Protein AF-A0A366VXM8-F1 (afdb_monomer_lite)

Foldseek 3Di:
DVVVVVVVVVVVVVVVVVPPPPDDVLLVLLVVLLCLLPVVLVVCVVVVAFLLVSLVSNLVSLVVSLVVLVVVLVVVVVPDDPPDDFAPFFPLNVLSNVLSNVLSVLSVVLSVLSVVCVVLVLQPCRPVSNVLSVQLSVLSCLLRSQLNVVCVVVPDGPDDPDDDPVVVVSVVSNVVSVVSNVVSSVVSVVSSVVSNVVSVVVPVPDDDDDDDVVVVVSVD

Structure (mmCIF, N/CA/C/O backbone):
data_AF-A0A366VXM8-F1
#
_entry.id   AF-A0A366VXM8-F1
#
loop_
_atom_site.group_PDB
_atom_site.id
_atom_site.type_symbol
_atom_site.label_atom_id
_atom_site.label_alt_id
_atom_site.label_comp_id
_atom_site.label_asym_id
_atom_site.label_entity_id
_atom_site.label_seq_id
_atom_site.pdbx_PDB_ins_code
_atom_site.Cartn_x
_atom_site.Cartn_y
_atom_site.Cartn_z
_atom_site.occupancy
_atom_site.B_iso_or_equiv
_atom_site.auth_seq_id
_atom_site.auth_comp_id
_atom_site.auth_asym_id
_atom_site.auth_atom_id
_atom_site.pdbx_PDB_model_num
ATOM 1 N N . MET A 1 1 ? 10.867 22.611 -52.393 1.00 62.19 1 MET A N 1
ATOM 2 C CA . MET A 1 1 ? 10.462 23.348 -51.169 1.00 62.19 1 MET A CA 1
ATOM 3 C C . MET A 1 1 ? 9.804 22.438 -50.127 1.00 62.19 1 MET A C 1
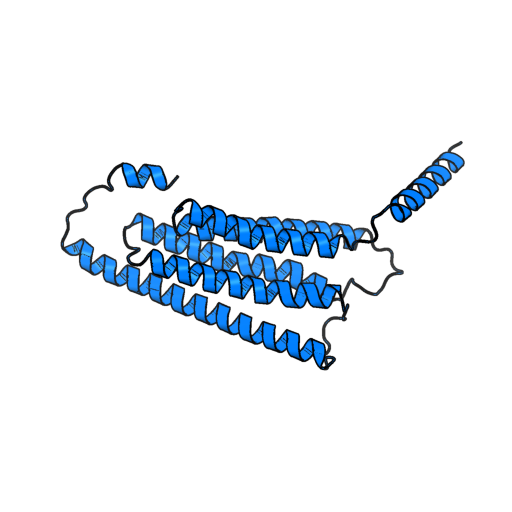ATOM 5 O O . MET A 1 1 ? 10.224 22.481 -48.982 1.00 62.19 1 MET A O 1
ATOM 9 N N . LEU A 1 2 ? 8.833 21.584 -50.491 1.00 64.31 2 LEU A N 1
ATOM 10 C CA . LEU A 1 2 ? 8.204 20.631 -49.552 1.00 64.31 2 LEU A CA 1
ATOM 11 C C . LEU A 1 2 ? 9.132 19.482 -49.102 1.00 64.31 2 LEU A C 1
ATOM 13 O O . LEU A 1 2 ? 9.089 19.097 -47.938 1.00 64.31 2 LEU A O 1
ATOM 17 N N . GLU A 1 3 ? 10.013 18.980 -49.975 1.00 69.25 3 GLU A N 1
ATOM 18 C CA . GLU A 1 3 ? 10.977 17.924 -49.612 1.00 69.25 3 GLU A CA 1
ATOM 19 C C . GLU A 1 3 ? 12.046 18.398 -48.618 1.00 69.25 3 GLU A C 1
ATOM 21 O O . GLU A 1 3 ? 12.339 17.694 -47.656 1.00 69.25 3 GLU A O 1
ATOM 26 N N . GLU A 1 4 ? 12.569 19.619 -48.773 1.00 69.19 4 GLU A N 1
ATOM 27 C CA . GLU A 1 4 ? 13.553 20.169 -47.829 1.00 69.19 4 GLU A CA 1
ATOM 28 C C . GLU A 1 4 ? 12.964 20.406 -46.433 1.00 69.19 4 GLU A C 1
ATOM 30 O O . GLU A 1 4 ? 13.636 20.184 -45.426 1.00 69.19 4 GLU A O 1
ATOM 35 N N . LEU A 1 5 ? 11.682 20.780 -46.352 1.00 70.56 5 LEU A N 1
ATOM 36 C CA . LEU A 1 5 ? 10.955 20.883 -45.083 1.00 70.56 5 LEU A CA 1
ATOM 37 C C . LEU A 1 5 ? 10.785 19.515 -44.404 1.00 70.56 5 LEU A C 1
ATOM 39 O O . LEU A 1 5 ? 10.907 19.423 -43.181 1.00 70.56 5 LEU A O 1
ATOM 43 N N . GLY A 1 6 ? 10.555 18.449 -45.178 1.00 74.00 6 GLY A N 1
ATOM 44 C CA . GLY A 1 6 ? 10.489 17.077 -44.665 1.00 74.00 6 GLY A CA 1
ATOM 45 C C . GLY A 1 6 ? 11.835 16.581 -44.133 1.00 74.00 6 GLY A C 1
ATOM 46 O O . GLY A 1 6 ? 11.899 15.982 -43.056 1.00 74.00 6 GLY A O 1
ATOM 47 N N . LEU A 1 7 ? 12.919 16.903 -44.839 1.00 71.94 7 LEU A N 1
ATOM 48 C CA . LEU A 1 7 ? 14.281 16.515 -44.469 1.00 71.94 7 LEU A CA 1
ATOM 49 C C . LEU A 1 7 ? 14.751 17.250 -43.206 1.00 71.94 7 LEU A C 1
ATOM 51 O O . LEU A 1 7 ? 15.259 16.621 -42.278 1.00 71.94 7 LEU A O 1
ATOM 55 N N . LEU A 1 8 ? 14.461 18.551 -43.096 1.00 72.62 8 LEU A N 1
ATOM 56 C CA . LEU A 1 8 ? 14.727 19.344 -41.891 1.00 72.62 8 LEU A CA 1
ATOM 57 C C . LEU A 1 8 ? 13.892 18.888 -40.686 1.00 72.62 8 LEU A C 1
ATOM 59 O O . LEU A 1 8 ? 14.394 18.876 -39.559 1.00 72.62 8 LEU A O 1
ATOM 63 N N . ALA A 1 9 ? 12.638 18.477 -40.899 1.00 67.69 9 ALA A N 1
ATOM 64 C CA . ALA A 1 9 ? 11.797 17.919 -39.840 1.00 67.69 9 ALA A CA 1
ATOM 65 C C . ALA A 1 9 ? 12.326 16.563 -39.344 1.00 67.69 9 ALA A C 1
ATOM 67 O O . ALA A 1 9 ? 12.354 16.315 -38.134 1.00 67.69 9 ALA A O 1
ATOM 68 N N . HIS A 1 10 ? 12.800 15.708 -40.253 1.00 67.44 10 HIS A N 1
ATOM 69 C CA . HIS A 1 10 ? 13.418 14.430 -39.905 1.00 67.44 10 HIS A CA 1
ATOM 70 C C . HIS A 1 10 ? 14.759 14.627 -39.180 1.00 67.44 10 HIS A C 1
ATOM 72 O O . HIS A 1 10 ? 15.036 13.954 -38.181 1.00 67.44 10 HIS A O 1
ATOM 78 N N . GLN A 1 11 ? 15.573 15.581 -39.628 1.00 67.56 11 GLN A N 1
ATOM 79 C CA . GLN A 1 11 ? 16.875 15.880 -39.036 1.00 67.56 11 GLN A CA 1
ATOM 80 C C . GLN A 1 11 ? 16.728 16.520 -37.646 1.00 67.56 11 GLN A C 1
ATOM 82 O O . GLN A 1 11 ? 17.427 16.127 -36.712 1.00 67.56 11 GLN A O 1
ATOM 87 N N . ARG A 1 12 ? 15.740 17.409 -37.450 1.00 64.81 12 ARG A N 1
ATOM 88 C CA . ARG A 1 12 ? 15.382 17.929 -36.118 1.00 64.81 12 ARG A CA 1
ATOM 89 C C . ARG A 1 12 ? 14.918 16.832 -35.162 1.00 64.81 12 ARG A C 1
ATOM 91 O O . ARG A 1 12 ? 15.295 16.886 -33.995 1.00 64.81 12 ARG A O 1
ATOM 98 N N . ARG A 1 13 ? 14.148 15.836 -35.626 1.00 56.06 13 ARG A N 1
ATOM 99 C CA . ARG A 1 13 ? 13.743 14.688 -34.787 1.00 56.06 13 ARG A CA 1
ATOM 100 C C . ARG A 1 13 ? 14.939 13.854 -34.338 1.00 56.06 13 ARG A C 1
ATOM 102 O O . ARG A 1 13 ? 14.977 13.460 -33.179 1.00 56.06 13 ARG A O 1
ATOM 109 N N . MET A 1 14 ? 15.923 13.635 -35.212 1.00 53.59 14 MET A N 1
ATOM 110 C CA . MET A 1 14 ? 17.131 12.882 -34.851 1.00 53.59 14 MET A CA 1
ATOM 111 C C . MET A 1 14 ? 18.019 13.636 -33.855 1.00 53.59 14 MET A C 1
ATOM 113 O O . MET A 1 14 ? 18.523 13.032 -32.913 1.00 53.59 14 MET A O 1
ATOM 117 N N . VAL A 1 15 ? 18.148 14.959 -33.995 1.00 54.50 15 VAL A N 1
ATOM 118 C CA . VAL A 1 15 ? 18.906 15.787 -33.039 1.00 54.50 15 VAL A CA 1
ATOM 119 C C . VAL A 1 15 ? 18.202 15.868 -31.677 1.00 54.50 15 VAL A C 1
ATOM 121 O O . VAL A 1 15 ? 18.865 15.795 -30.647 1.00 54.50 15 VAL A O 1
ATOM 124 N N . LEU A 1 16 ? 16.866 15.940 -31.647 1.00 52.44 16 LEU A N 1
ATOM 125 C CA . LEU A 1 16 ? 16.084 15.877 -30.403 1.00 52.44 16 LEU A CA 1
ATOM 126 C C . LEU A 1 16 ? 16.196 14.516 -29.699 1.00 52.44 16 LEU A C 1
ATOM 128 O O . LEU A 1 16 ? 16.240 14.484 -28.473 1.00 52.44 16 LEU A O 1
ATOM 132 N N . PHE A 1 17 ? 16.288 13.417 -30.454 1.00 53.44 17 PHE A N 1
ATOM 133 C CA . PHE A 1 17 ? 16.557 12.081 -29.909 1.00 53.44 17 PHE A CA 1
ATOM 134 C C . PHE A 1 17 ? 17.987 11.950 -29.365 1.00 53.44 17 PHE A C 1
ATOM 136 O O . PHE A 1 17 ? 18.185 11.367 -28.304 1.00 53.44 17 PHE A O 1
ATOM 143 N N . ALA A 1 18 ? 18.979 12.526 -30.050 1.00 46.16 18 ALA A N 1
ATOM 144 C CA . ALA A 1 18 ? 20.384 12.484 -29.633 1.00 46.16 18 ALA A CA 1
ATOM 145 C C . ALA A 1 18 ? 20.698 13.383 -28.420 1.00 46.16 18 ALA A C 1
ATOM 147 O O . ALA A 1 18 ? 21.671 13.140 -27.711 1.00 46.16 18 ALA A O 1
ATOM 148 N N . LEU A 1 19 ? 19.877 14.411 -28.176 1.00 42.97 19 LEU A N 1
ATOM 149 C CA . LEU A 1 19 ? 19.962 15.290 -27.004 1.00 42.97 19 LEU A CA 1
ATOM 150 C C . LEU A 1 19 ? 19.149 14.785 -25.806 1.00 42.97 19 LEU A C 1
ATOM 152 O O . LEU A 1 19 ? 19.156 15.441 -24.761 1.00 42.97 19 LEU A O 1
ATOM 156 N N . GLN A 1 20 ? 18.444 13.652 -25.922 1.00 46.94 20 GLN A N 1
ATOM 157 C CA . GLN A 1 20 ? 17.792 13.083 -24.750 1.00 46.94 20 GLN A CA 1
ATOM 158 C C . GLN A 1 20 ? 18.861 12.628 -23.749 1.00 46.94 20 GLN A C 1
ATOM 160 O O . GLN A 1 20 ? 19.799 11.919 -24.127 1.00 46.94 20 GLN A O 1
ATOM 165 N N . PRO A 1 21 ? 18.757 13.037 -22.472 1.00 42.66 21 PRO A N 1
ATOM 166 C CA . PRO A 1 21 ? 19.652 12.538 -21.445 1.00 42.66 21 PRO A CA 1
ATOM 167 C C . PRO A 1 21 ? 19.594 11.010 -21.450 1.00 42.66 21 PRO A C 1
ATOM 169 O O . PRO A 1 21 ? 18.520 10.424 -21.564 1.00 42.66 21 PRO A O 1
ATOM 172 N N . LYS A 1 22 ? 20.757 10.371 -21.305 1.00 51.84 22 LYS A N 1
ATOM 173 C CA . LYS A 1 22 ? 20.944 8.914 -21.206 1.00 51.84 22 LYS A CA 1
ATOM 174 C C . LYS A 1 22 ? 20.427 8.369 -19.861 1.00 51.84 22 LYS A C 1
ATOM 176 O O . LYS A 1 22 ? 21.094 7.579 -19.203 1.00 51.84 22 LYS A O 1
ATOM 181 N N . VAL A 1 23 ? 19.300 8.900 -19.399 1.00 54.97 23 VAL A N 1
ATOM 182 C CA . VAL A 1 23 ? 18.587 8.495 -18.196 1.00 54.97 23 VAL A CA 1
ATOM 183 C C . VAL A 1 23 ? 17.274 7.928 -18.688 1.00 54.97 23 VAL A C 1
ATOM 185 O O . VAL A 1 23 ? 16.501 8.646 -19.324 1.00 54.97 23 VAL A O 1
ATOM 188 N N . ASP A 1 24 ? 17.032 6.654 -18.405 1.00 65.75 24 ASP A N 1
ATOM 189 C CA . ASP A 1 24 ? 15.804 5.999 -18.825 1.00 65.75 24 ASP A CA 1
ATOM 190 C C . ASP A 1 24 ? 14.614 6.771 -18.228 1.00 65.75 24 ASP A C 1
ATOM 192 O O . ASP A 1 24 ? 14.471 6.847 -16.998 1.00 65.75 24 ASP A O 1
ATOM 196 N N . PRO A 1 25 ? 13.760 7.403 -19.058 1.00 66.62 25 PRO A N 1
ATOM 197 C CA . PRO A 1 25 ? 12.685 8.259 -18.560 1.00 66.62 25 PRO A CA 1
ATOM 198 C C . PRO A 1 25 ? 11.759 7.474 -17.623 1.00 66.62 25 PRO A C 1
ATOM 200 O O . PRO A 1 25 ? 11.308 7.991 -16.607 1.00 66.62 25 PRO A O 1
ATOM 203 N N . GLN A 1 26 ? 11.577 6.183 -17.902 1.00 66.19 26 GLN A N 1
ATOM 204 C CA . GLN A 1 26 ? 10.812 5.231 -17.100 1.00 66.19 26 GLN A CA 1
ATOM 205 C C . GLN A 1 26 ? 11.357 5.049 -15.677 1.00 66.19 26 GLN A C 1
ATOM 207 O O . GLN A 1 26 ? 10.579 5.047 -14.723 1.00 66.19 26 GLN A O 1
ATOM 212 N N . LEU A 1 27 ? 12.679 4.951 -15.518 1.00 70.56 27 LEU A N 1
ATOM 213 C CA . LEU A 1 27 ? 13.321 4.847 -14.208 1.00 70.56 27 LEU A CA 1
ATOM 214 C C . LEU A 1 27 ? 13.077 6.116 -13.386 1.00 70.56 27 LEU A C 1
ATOM 216 O O . LEU A 1 27 ? 12.765 6.052 -12.197 1.00 70.56 27 LEU A O 1
ATOM 220 N N . THR A 1 28 ? 13.162 7.274 -14.042 1.00 73.81 28 THR A N 1
ATOM 221 C CA . THR A 1 28 ? 12.919 8.570 -13.401 1.00 73.81 28 THR A CA 1
ATOM 222 C C . THR A 1 28 ? 11.473 8.669 -12.913 1.00 73.81 28 THR A C 1
ATOM 224 O O . THR A 1 28 ? 11.245 9.044 -11.762 1.00 73.81 28 THR A O 1
ATOM 227 N N . TYR A 1 29 ? 10.498 8.261 -13.735 1.00 72.88 29 TYR A N 1
ATOM 228 C CA . TYR A 1 29 ? 9.088 8.213 -13.334 1.00 72.88 29 TYR A CA 1
ATOM 229 C C . TYR A 1 29 ? 8.852 7.269 -12.153 1.00 72.88 29 TYR A C 1
ATOM 231 O O . TYR A 1 29 ? 8.188 7.663 -11.196 1.00 72.88 29 TYR A O 1
ATOM 239 N N . ALA A 1 30 ? 9.443 6.072 -12.164 1.00 73.06 30 ALA A N 1
ATOM 240 C CA . ALA A 1 30 ? 9.293 5.101 -11.082 1.00 73.06 30 ALA A CA 1
ATOM 241 C C . ALA A 1 30 ? 9.857 5.623 -9.745 1.00 73.06 30 ALA A C 1
ATOM 243 O O . ALA A 1 30 ? 9.218 5.494 -8.698 1.00 73.06 30 ALA A O 1
ATOM 244 N N . VAL A 1 31 ? 11.034 6.256 -9.761 1.00 79.06 31 VAL A N 1
ATOM 245 C CA . VAL A 1 31 ? 11.642 6.819 -8.545 1.00 79.06 31 VAL A CA 1
ATOM 246 C C . VAL A 1 31 ? 10.821 7.995 -8.015 1.00 79.06 31 VAL A C 1
ATOM 248 O O . VAL A 1 31 ? 10.523 8.044 -6.820 1.00 79.06 31 VAL A O 1
ATOM 251 N N . VAL A 1 32 ? 10.401 8.915 -8.890 1.00 81.69 32 VAL A N 1
ATOM 252 C CA . VAL A 1 32 ? 9.537 10.044 -8.506 1.00 81.69 32 VAL A CA 1
ATOM 253 C C . VAL A 1 32 ? 8.210 9.539 -7.933 1.00 81.69 32 VAL A C 1
ATOM 255 O O . VAL A 1 32 ? 7.775 10.024 -6.889 1.00 81.69 32 VAL A O 1
ATOM 258 N N . PHE A 1 33 ? 7.609 8.520 -8.550 1.00 78.62 33 PHE A N 1
ATOM 259 C CA . PHE A 1 33 ? 6.395 7.861 -8.070 1.00 78.62 33 PHE A CA 1
ATOM 260 C C . PHE A 1 33 ? 6.565 7.343 -6.640 1.00 78.62 33 PHE A C 1
ATOM 262 O O . PHE A 1 33 ? 5.742 7.639 -5.769 1.00 78.62 33 PHE A O 1
ATOM 269 N N . LEU A 1 34 ? 7.644 6.600 -6.379 1.00 83.69 34 LEU A N 1
ATOM 270 C CA . LEU A 1 34 ? 7.907 6.024 -5.061 1.00 83.69 34 LEU A CA 1
ATOM 271 C C . LEU A 1 34 ? 8.091 7.118 -4.006 1.00 83.69 34 LEU A C 1
ATOM 273 O O . LEU A 1 34 ? 7.513 7.034 -2.920 1.00 83.69 34 LEU A O 1
ATOM 277 N N . ILE A 1 35 ? 8.841 8.171 -4.339 1.00 88.19 35 ILE A N 1
ATOM 278 C CA . ILE A 1 35 ? 9.043 9.317 -3.447 1.00 88.19 35 ILE A CA 1
ATOM 279 C C . ILE A 1 35 ? 7.699 9.980 -3.132 1.00 88.19 35 ILE A C 1
ATOM 281 O O . ILE A 1 35 ? 7.382 10.192 -1.961 1.00 88.19 35 ILE A O 1
ATOM 285 N N . CYS A 1 36 ? 6.867 10.250 -4.142 1.00 88.06 36 CYS A N 1
ATOM 286 C CA . CYS A 1 36 ? 5.546 10.846 -3.943 1.00 88.06 36 CYS A CA 1
ATOM 287 C C . CYS A 1 36 ? 4.653 9.991 -3.031 1.00 88.06 36 CYS A C 1
ATOM 289 O O . CYS A 1 36 ? 4.021 10.529 -2.118 1.00 88.06 36 CYS A O 1
ATOM 291 N N . GLN A 1 37 ? 4.638 8.671 -3.229 1.00 88.62 37 GLN A N 1
ATOM 292 C CA . GLN A 1 37 ? 3.820 7.741 -2.445 1.00 88.62 37 GLN A CA 1
ATOM 293 C C . GLN A 1 37 ? 4.240 7.624 -0.976 1.00 88.62 37 GLN A C 1
ATOM 295 O O . GLN A 1 37 ? 3.408 7.294 -0.130 1.00 88.62 37 GLN A O 1
ATOM 300 N N . ILE A 1 38 ? 5.502 7.897 -0.643 1.00 91.75 38 ILE A N 1
ATOM 301 C CA . ILE A 1 38 ? 5.982 7.890 0.745 1.00 91.75 38 ILE A CA 1
ATOM 302 C C . ILE A 1 38 ? 5.829 9.282 1.366 1.00 91.75 38 ILE A C 1
ATOM 304 O O . ILE A 1 38 ? 5.273 9.424 2.458 1.00 91.75 38 ILE A O 1
ATOM 308 N N . CYS A 1 39 ? 6.286 10.324 0.669 1.00 92.12 39 CYS A N 1
ATOM 309 C CA . CYS A 1 39 ? 6.365 11.675 1.216 1.00 92.12 39 CYS A CA 1
ATOM 310 C C . CYS A 1 39 ? 4.991 12.296 1.489 1.00 92.12 39 CYS A C 1
ATOM 312 O O . CYS A 1 39 ? 4.840 12.983 2.498 1.00 92.12 39 CYS A O 1
ATOM 314 N N . LEU A 1 40 ? 3.983 12.066 0.642 1.00 90.94 40 LEU A N 1
ATOM 315 C CA . LEU A 1 40 ? 2.669 12.701 0.808 1.00 90.94 40 LEU A CA 1
ATOM 316 C C . LEU A 1 40 ? 1.878 12.158 2.011 1.00 90.94 40 LEU A C 1
ATOM 318 O O . LEU A 1 40 ? 1.453 12.972 2.839 1.00 90.94 40 LEU A O 1
ATOM 322 N N . PRO A 1 41 ? 1.707 10.832 2.192 1.00 91.88 41 PRO A N 1
ATOM 323 C CA . PRO A 1 41 ? 1.082 10.299 3.401 1.00 91.88 41 PRO A CA 1
ATOM 324 C C . PRO A 1 41 ? 1.885 10.625 4.667 1.00 91.88 41 PRO A C 1
ATOM 326 O O . PRO A 1 41 ? 1.297 10.926 5.707 1.00 91.88 41 PRO A O 1
ATOM 329 N N . LEU A 1 42 ? 3.221 10.652 4.577 1.00 93.00 42 LEU A N 1
ATOM 330 C CA . LEU A 1 42 ? 4.086 11.028 5.698 1.00 93.00 42 LEU A CA 1
ATOM 331 C C . LEU A 1 42 ? 3.871 12.490 6.097 1.00 93.00 42 LEU A C 1
ATOM 333 O O . LEU A 1 42 ? 3.673 12.799 7.273 1.00 93.00 42 LEU A O 1
ATOM 337 N N . TRP A 1 43 ? 3.838 13.392 5.117 1.00 93.38 43 TRP A N 1
ATOM 338 C CA . TRP A 1 43 ? 3.553 14.805 5.339 1.00 93.38 43 TRP A CA 1
ATOM 339 C C . TRP A 1 43 ? 2.165 15.014 5.960 1.00 93.38 43 TRP A C 1
ATOM 341 O O . TRP A 1 43 ? 2.019 15.780 6.918 1.00 93.38 43 TRP A O 1
ATOM 351 N N . ALA A 1 44 ? 1.152 14.291 5.476 1.00 90.12 44 ALA A N 1
ATOM 352 C CA . ALA A 1 44 ? -0.193 14.326 6.045 1.00 90.12 44 ALA A CA 1
ATOM 353 C C . ALA A 1 44 ? -0.213 13.854 7.510 1.00 90.12 44 ALA A C 1
ATOM 355 O O . ALA A 1 44 ? -0.891 14.463 8.346 1.00 90.12 44 ALA A O 1
ATOM 356 N N . GLN A 1 45 ? 0.570 12.829 7.851 1.00 90.75 45 GLN A N 1
ATOM 357 C CA . GLN A 1 45 ? 0.696 12.358 9.228 1.00 90.75 45 GLN A CA 1
ATOM 358 C C . GLN A 1 45 ? 1.417 13.367 10.130 1.00 90.75 45 GLN A C 1
ATOM 360 O O . GLN A 1 45 ? 0.952 13.609 11.243 1.00 90.75 45 GLN A O 1
ATOM 365 N N . ILE A 1 46 ? 2.501 14.000 9.665 1.00 91.19 46 ILE A N 1
ATOM 366 C CA . ILE A 1 46 ? 3.219 15.047 10.421 1.00 91.19 46 ILE A CA 1
ATOM 367 C C . ILE A 1 46 ? 2.284 16.225 10.736 1.00 91.19 46 ILE A C 1
ATOM 369 O O . ILE A 1 46 ? 2.341 16.815 11.815 1.00 91.19 46 ILE A O 1
ATOM 373 N N . ARG A 1 47 ? 1.351 16.533 9.829 1.00 90.75 47 ARG A N 1
ATOM 374 C CA . ARG A 1 47 ? 0.290 17.532 10.040 1.00 90.75 47 ARG A CA 1
ATOM 375 C C . ARG A 1 47 ? -0.843 17.055 10.962 1.00 90.75 47 ARG A C 1
ATOM 377 O O . ARG A 1 47 ? -1.835 17.769 11.098 1.00 90.75 47 ARG A O 1
ATOM 384 N N . ASN A 1 48 ? -0.713 15.889 11.600 1.00 84.00 48 ASN A N 1
ATOM 385 C CA . ASN A 1 48 ? -1.723 15.268 12.462 1.00 84.00 48 ASN A CA 1
ATOM 386 C C . ASN A 1 48 ? -3.105 15.172 11.790 1.00 84.00 48 ASN A C 1
ATOM 388 O O . ASN A 1 48 ? -4.139 15.404 12.428 1.00 84.00 48 ASN A O 1
ATOM 392 N N . ARG A 1 49 ? -3.135 14.864 10.486 1.00 85.94 49 ARG A N 1
ATOM 393 C CA . ARG A 1 49 ? -4.392 14.647 9.761 1.00 85.94 49 ARG A CA 1
ATOM 394 C C . ARG A 1 49 ? -5.091 13.375 10.248 1.00 85.94 49 ARG A C 1
ATOM 396 O O . ARG A 1 49 ? -4.485 12.490 10.850 1.00 85.94 49 ARG A O 1
ATOM 403 N N . SER A 1 50 ? -6.403 13.316 10.021 1.00 88.38 50 SER A N 1
ATOM 404 C CA . SER A 1 50 ? -7.221 12.169 10.409 1.00 88.38 50 SER A CA 1
ATOM 405 C C . SER A 1 50 ? -6.793 10.907 9.657 1.00 88.38 50 SER A C 1
ATOM 407 O O . SER A 1 50 ? -6.243 10.967 8.560 1.00 88.38 50 SER A O 1
ATOM 409 N N . VAL A 1 51 ? -7.093 9.743 10.235 1.00 89.56 51 VAL A N 1
ATOM 410 C CA . VAL A 1 51 ? -6.808 8.445 9.603 1.00 89.56 51 VAL A CA 1
ATOM 411 C C . VAL A 1 51 ? -7.491 8.330 8.239 1.00 89.56 51 VAL A C 1
ATOM 413 O O . VAL A 1 51 ? -6.902 7.825 7.291 1.00 89.56 51 VAL A O 1
ATOM 416 N N . VAL A 1 52 ? -8.705 8.875 8.131 1.00 92.31 52 VAL A N 1
ATOM 417 C CA . VAL A 1 52 ? -9.471 8.947 6.881 1.00 92.31 52 VAL A CA 1
ATOM 418 C C . VAL A 1 52 ? -8.663 9.657 5.797 1.00 92.31 52 VAL A C 1
ATOM 420 O O . VAL A 1 52 ? -8.531 9.131 4.698 1.00 92.31 52 VAL A O 1
ATOM 423 N N . ALA A 1 53 ? -8.063 10.805 6.132 1.00 91.00 53 ALA A N 1
ATOM 424 C CA . ALA A 1 53 ? -7.278 11.592 5.190 1.00 91.00 53 ALA A CA 1
ATOM 425 C C . ALA A 1 53 ? -6.060 10.822 4.650 1.00 91.00 53 ALA A C 1
ATOM 427 O O . ALA A 1 53 ? -5.712 10.975 3.482 1.00 91.00 53 ALA A O 1
ATOM 428 N N . LEU A 1 54 ? -5.424 9.976 5.470 1.00 93.44 54 LEU A N 1
ATOM 429 C CA . LEU A 1 54 ? -4.286 9.157 5.034 1.00 93.44 54 LEU A CA 1
ATOM 430 C C . LEU A 1 54 ? -4.699 8.151 3.955 1.00 93.44 54 LEU A C 1
ATOM 432 O O . LEU A 1 54 ? -4.085 8.118 2.889 1.00 93.44 54 LEU A O 1
ATOM 436 N N . PHE A 1 55 ? -5.772 7.392 4.196 1.00 94.75 55 PHE A N 1
ATOM 437 C CA . PHE A 1 55 ? -6.290 6.434 3.217 1.00 94.75 55 PHE A CA 1
ATOM 438 C C . PHE A 1 55 ? -6.784 7.126 1.941 1.00 94.75 55 PHE A C 1
ATOM 440 O O . PHE A 1 55 ? -6.513 6.635 0.847 1.00 94.75 55 PHE A O 1
ATOM 447 N N . THR A 1 56 ? -7.450 8.283 2.046 1.00 93.69 56 THR A N 1
ATOM 448 C CA . THR A 1 56 ? -7.919 9.019 0.859 1.00 93.69 56 THR A CA 1
ATOM 449 C C . THR A 1 56 ? -6.770 9.598 0.039 1.00 93.69 56 THR A C 1
ATOM 451 O O . THR A 1 56 ? -6.814 9.520 -1.185 1.00 93.69 56 THR A O 1
ATOM 454 N N . ILE A 1 57 ? -5.736 10.155 0.682 1.00 93.50 57 ILE A N 1
ATOM 455 C CA . ILE A 1 57 ? -4.558 10.687 -0.021 1.00 93.50 57 ILE A CA 1
ATOM 456 C C . ILE A 1 57 ? -3.821 9.549 -0.730 1.00 93.50 57 ILE A C 1
ATOM 458 O O . ILE A 1 57 ? -3.523 9.670 -1.915 1.00 93.50 57 ILE A O 1
ATOM 462 N N . ALA A 1 58 ? -3.583 8.430 -0.039 1.00 92.69 58 ALA A N 1
ATOM 463 C CA . ALA A 1 58 ? -2.952 7.259 -0.642 1.00 92.69 58 ALA A CA 1
ATOM 464 C C . ALA A 1 58 ? -3.770 6.731 -1.831 1.00 92.69 58 ALA A C 1
ATOM 466 O O . ALA A 1 58 ? -3.221 6.523 -2.908 1.00 92.69 58 ALA A O 1
ATOM 467 N N . MET A 1 59 ? -5.093 6.593 -1.678 1.00 93.06 59 MET A N 1
ATOM 468 C CA . MET A 1 59 ? -6.002 6.196 -2.760 1.00 93.06 59 MET A CA 1
ATOM 469 C C . MET A 1 59 ? -5.894 7.132 -3.972 1.00 93.06 59 MET A C 1
ATOM 471 O O . MET A 1 59 ? -5.720 6.656 -5.093 1.00 93.06 59 MET A O 1
ATOM 475 N N . MET A 1 60 ? -5.976 8.451 -3.762 1.00 92.31 60 MET A N 1
ATOM 476 C CA . MET A 1 60 ? -5.870 9.432 -4.848 1.00 92.31 60 MET A CA 1
ATOM 477 C C . MET A 1 60 ? -4.526 9.333 -5.567 1.00 92.31 60 MET A C 1
ATOM 479 O O . MET A 1 60 ? -4.495 9.429 -6.791 1.00 92.31 60 MET A O 1
ATOM 483 N N . LEU A 1 61 ? -3.435 9.098 -4.835 1.00 90.31 61 LEU A N 1
ATOM 484 C CA . LEU A 1 61 ? -2.112 8.929 -5.429 1.00 90.31 61 LEU A CA 1
ATOM 485 C C . LEU A 1 61 ? -2.005 7.646 -6.241 1.00 90.31 61 LEU A C 1
ATOM 487 O O . LEU A 1 61 ? -1.531 7.698 -7.373 1.00 90.31 61 LEU A O 1
ATOM 491 N N . TYR A 1 62 ? -2.478 6.517 -5.706 1.00 88.31 62 TYR A N 1
ATOM 492 C CA . TYR A 1 62 ? -2.513 5.266 -6.462 1.00 88.31 62 TYR A CA 1
ATOM 493 C C . TYR A 1 62 ? -3.302 5.433 -7.761 1.00 88.31 62 TYR A C 1
ATOM 495 O O . TYR A 1 62 ? -2.797 5.056 -8.811 1.00 88.31 62 TYR A O 1
ATOM 503 N N . ILE A 1 63 ? -4.478 6.066 -7.727 1.00 88.44 63 ILE A N 1
ATOM 504 C CA . ILE A 1 63 ? -5.287 6.304 -8.933 1.00 88.44 63 ILE A CA 1
ATOM 505 C C . ILE A 1 63 ? -4.578 7.251 -9.906 1.00 88.44 63 ILE A C 1
ATOM 507 O O . ILE A 1 63 ? -4.411 6.908 -11.073 1.00 88.44 63 ILE A O 1
ATOM 511 N N . ALA A 1 64 ? -4.160 8.432 -9.443 1.00 87.31 64 ALA A N 1
ATOM 512 C CA . ALA A 1 64 ? -3.579 9.462 -10.304 1.00 87.31 64 ALA A CA 1
ATOM 513 C C . ALA A 1 64 ? -2.335 8.950 -11.030 1.00 87.31 64 ALA A C 1
ATOM 515 O O . ALA A 1 64 ? -2.175 9.168 -12.231 1.00 87.31 64 ALA A O 1
ATOM 516 N N . LEU A 1 65 ? -1.483 8.229 -10.307 1.00 80.81 65 LEU A N 1
ATOM 517 C CA . LEU A 1 65 ? -0.264 7.701 -10.878 1.00 80.81 65 LEU A CA 1
ATOM 518 C C . LEU A 1 65 ? -0.527 6.474 -11.766 1.00 80.81 65 LEU A C 1
ATOM 520 O O . LEU A 1 65 ? 0.058 6.396 -12.838 1.00 80.81 65 LEU A O 1
ATOM 524 N N . SER A 1 66 ? -1.490 5.604 -11.421 1.00 79.44 66 SER A N 1
ATOM 525 C CA . SER A 1 66 ? -1.933 4.524 -12.328 1.00 79.44 66 SER A CA 1
ATOM 526 C C . SER A 1 66 ? -2.422 5.073 -13.666 1.00 79.44 66 SER A C 1
ATOM 528 O O . SER A 1 66 ? -2.128 4.519 -14.723 1.00 79.44 66 SER A O 1
ATOM 530 N N . CYS A 1 67 ? -3.182 6.172 -13.633 1.00 80.88 67 CYS A N 1
ATOM 531 C CA . CYS A 1 67 ? -3.654 6.838 -14.840 1.00 80.88 67 CYS A CA 1
ATOM 532 C C . CYS A 1 67 ? -2.490 7.432 -15.643 1.00 80.88 67 CYS A C 1
ATOM 534 O O . CYS A 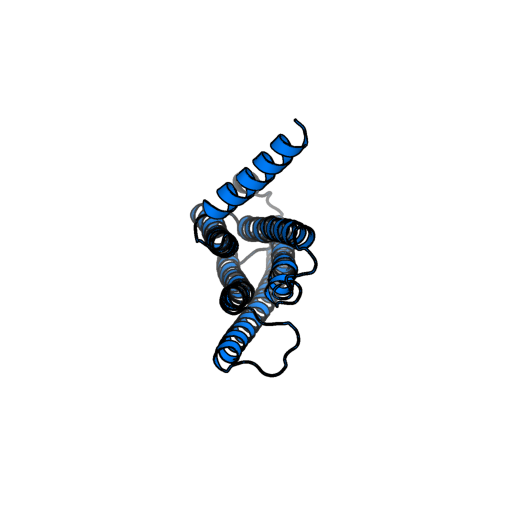1 67 ? -2.479 7.304 -16.865 1.00 80.88 67 CYS A O 1
ATOM 536 N N . ALA A 1 68 ? -1.512 8.055 -14.979 1.00 79.69 68 ALA A N 1
ATOM 537 C CA . ALA A 1 68 ? -0.322 8.585 -15.642 1.00 79.69 68 ALA A CA 1
ATOM 538 C C . ALA A 1 68 ? 0.472 7.467 -16.337 1.00 79.69 68 ALA A C 1
ATOM 540 O O . ALA A 1 68 ? 0.775 7.582 -17.526 1.00 79.69 68 ALA A O 1
ATOM 541 N N . ASP A 1 69 ? 0.712 6.360 -15.636 1.00 74.44 69 ASP A N 1
ATOM 542 C CA . ASP A 1 69 ? 1.398 5.186 -16.174 1.00 74.44 69 ASP A CA 1
ATOM 543 C C . ASP A 1 69 ? 0.633 4.576 -17.354 1.00 74.44 69 ASP A C 1
ATOM 545 O O . ASP A 1 69 ? 1.223 4.265 -18.389 1.00 74.44 69 ASP A O 1
ATOM 549 N N . PHE A 1 70 ? -0.696 4.475 -17.256 1.00 76.19 70 PHE A N 1
ATOM 550 C CA . PHE A 1 70 ? -1.545 3.991 -18.345 1.00 76.19 70 PHE A CA 1
ATOM 551 C C . PHE A 1 70 ? -1.479 4.889 -19.590 1.00 76.19 70 PHE A C 1
ATOM 553 O O . PHE A 1 70 ? -1.435 4.384 -20.716 1.00 76.19 70 PHE A O 1
ATOM 560 N N . VAL A 1 71 ? -1.449 6.213 -19.414 1.00 78.00 71 VAL A N 1
ATOM 561 C CA . VAL A 1 71 ? -1.307 7.168 -20.524 1.00 78.00 71 VAL A CA 1
ATOM 562 C C . VAL A 1 71 ? 0.071 7.038 -21.168 1.00 78.00 71 VAL A C 1
ATOM 564 O O . VAL A 1 71 ? 0.150 6.904 -22.389 1.00 78.00 71 VAL A O 1
ATOM 567 N N . VAL A 1 72 ? 1.146 7.017 -20.373 1.00 75.31 72 VAL A N 1
ATOM 568 C CA . VAL A 1 72 ? 2.522 6.838 -20.874 1.00 75.31 72 VAL A CA 1
ATOM 569 C C . VAL A 1 72 ? 2.640 5.528 -21.645 1.00 75.31 72 VAL A C 1
ATOM 571 O O . VAL A 1 72 ? 3.163 5.505 -22.761 1.00 75.31 72 VAL A O 1
ATOM 574 N N . LEU A 1 73 ? 2.089 4.448 -21.098 1.00 71.50 73 LEU A N 1
ATOM 575 C CA . LEU A 1 73 ? 2.064 3.143 -21.737 1.00 71.50 73 LEU A CA 1
ATOM 576 C C . LEU A 1 73 ? 1.283 3.165 -23.059 1.00 71.50 73 LEU A C 1
ATOM 578 O O . LEU A 1 73 ? 1.762 2.638 -24.061 1.00 71.50 73 LEU A O 1
ATOM 582 N N . SER A 1 74 ? 0.110 3.799 -23.084 1.00 73.06 74 SER A N 1
ATOM 583 C CA . SER A 1 74 ? -0.727 3.909 -24.286 1.00 73.06 74 SER A CA 1
ATOM 584 C C . SER A 1 74 ? -0.032 4.704 -25.393 1.00 73.06 74 SER A C 1
ATOM 586 O O . SER A 1 74 ? -0.050 4.299 -26.555 1.00 73.06 74 SER A O 1
ATOM 588 N N . LEU A 1 75 ? 0.633 5.805 -25.036 1.00 72.06 75 LEU A N 1
ATOM 589 C CA . LEU A 1 75 ? 1.425 6.607 -25.970 1.00 72.06 75 LEU A CA 1
ATOM 590 C C . LEU A 1 75 ? 2.628 5.825 -26.501 1.00 72.06 75 LEU A C 1
ATOM 592 O O . LEU A 1 75 ? 2.872 5.826 -27.705 1.00 72.06 75 LEU A O 1
ATOM 596 N N . THR A 1 76 ? 3.341 5.121 -25.618 1.00 68.12 76 THR A N 1
ATOM 597 C CA . THR A 1 76 ? 4.499 4.303 -26.004 1.00 68.12 76 THR A CA 1
ATOM 598 C C . THR A 1 76 ? 4.068 3.184 -26.950 1.00 68.12 76 THR A C 1
ATOM 600 O O . THR A 1 76 ? 4.693 2.990 -27.986 1.00 68.12 76 THR A O 1
ATOM 603 N N . ARG A 1 77 ? 2.954 2.500 -26.656 1.00 65.62 77 ARG A N 1
ATOM 604 C CA . ARG A 1 77 ? 2.401 1.436 -27.506 1.00 65.62 77 ARG A CA 1
ATOM 605 C C . ARG A 1 77 ? 2.022 1.938 -28.899 1.00 65.62 77 ARG A C 1
ATOM 607 O O . ARG A 1 77 ? 2.330 1.274 -29.879 1.00 65.62 77 ARG A O 1
ATOM 614 N N . ASN A 1 78 ? 1.389 3.106 -28.986 1.00 67.00 78 ASN A N 1
ATOM 615 C CA . ASN A 1 78 ? 0.976 3.695 -30.263 1.00 67.00 78 ASN A CA 1
ATOM 616 C C . ASN A 1 78 ? 2.159 4.224 -31.094 1.00 67.00 78 ASN A C 1
ATOM 618 O O . ASN A 1 78 ? 2.025 4.391 -32.303 1.00 67.00 78 ASN A O 1
ATOM 622 N N . ALA A 1 79 ? 3.303 4.498 -30.460 1.00 64.50 79 ALA A N 1
ATOM 623 C CA . ALA A 1 79 ? 4.518 4.960 -31.126 1.00 64.50 79 ALA A CA 1
ATOM 624 C C . ALA A 1 79 ? 5.415 3.817 -31.644 1.00 64.50 79 ALA A C 1
ATOM 626 O O . ALA A 1 79 ? 6.315 4.075 -32.445 1.00 64.50 79 ALA A O 1
ATOM 627 N N . MET A 1 80 ? 5.193 2.569 -31.212 1.00 57.59 80 MET A N 1
ATOM 628 C CA . MET A 1 80 ? 5.973 1.418 -31.679 1.00 57.59 80 MET A CA 1
ATOM 629 C C . MET A 1 80 ? 5.548 1.014 -33.099 1.00 57.59 80 MET A C 1
ATOM 631 O O . MET A 1 80 ? 4.411 0.618 -33.342 1.00 57.59 80 MET A O 1
ATOM 635 N N . THR A 1 81 ? 6.484 1.106 -34.045 1.00 50.94 81 THR A N 1
ATOM 636 C CA . THR A 1 81 ? 6.392 0.487 -35.378 1.00 50.94 81 THR A CA 1
ATOM 637 C C . THR A 1 81 ? 6.754 -1.001 -35.282 1.00 50.94 81 THR A C 1
ATOM 639 O O . THR A 1 81 ? 7.427 -1.412 -34.339 1.00 50.94 81 THR A O 1
ATOM 642 N N . SER A 1 82 ? 6.300 -1.818 -36.239 1.00 51.69 82 SER A N 1
ATOM 643 C CA . SER A 1 82 ? 6.309 -3.298 -36.227 1.00 51.69 82 SER A CA 1
ATOM 644 C C . SER A 1 82 ? 7.673 -3.999 -36.083 1.00 51.69 82 SER A C 1
ATOM 646 O O . SER A 1 82 ? 7.716 -5.222 -36.138 1.00 51.69 82 SER A O 1
ATOM 648 N N . ASP A 1 83 ? 8.767 -3.258 -35.902 1.00 48.34 83 ASP A N 1
ATOM 649 C CA . ASP A 1 83 ? 10.148 -3.751 -35.976 1.00 48.34 83 ASP A CA 1
ATOM 650 C C . ASP A 1 83 ? 10.875 -3.804 -34.614 1.00 48.34 83 ASP A C 1
ATOM 652 O O . ASP A 1 83 ? 12.056 -4.134 -34.550 1.00 48.34 83 ASP A O 1
ATOM 656 N N . GLN A 1 84 ? 10.197 -3.500 -33.495 1.00 47.72 84 GLN A N 1
ATOM 657 C CA . GLN A 1 84 ? 10.776 -3.631 -32.146 1.00 47.72 84 GLN A CA 1
ATOM 658 C C . GLN A 1 84 ? 10.000 -4.632 -31.269 1.00 47.72 84 GLN A C 1
ATOM 660 O O . GLN A 1 84 ? 8.968 -4.279 -30.697 1.00 47.72 84 GLN A O 1
ATOM 665 N N . PRO A 1 85 ? 10.494 -5.876 -31.106 1.00 48.44 85 PRO A N 1
ATOM 666 C CA . PRO A 1 85 ? 9.743 -6.942 -30.440 1.00 48.44 85 PRO A CA 1
ATOM 667 C C . PRO A 1 85 ? 9.954 -7.059 -28.917 1.00 48.44 85 PRO A C 1
ATOM 669 O O . PRO A 1 85 ? 9.476 -8.017 -28.322 1.00 48.44 85 PRO A O 1
ATOM 672 N N . ALA A 1 86 ? 10.658 -6.145 -28.240 1.00 49.12 86 ALA A N 1
ATOM 673 C CA . ALA A 1 86 ? 11.176 -6.472 -26.904 1.00 49.12 86 ALA A CA 1
ATOM 674 C C . ALA A 1 86 ? 10.264 -6.134 -25.707 1.00 49.12 86 ALA A C 1
ATOM 676 O O . ALA A 1 86 ? 10.356 -6.821 -24.698 1.00 49.12 86 ALA A O 1
ATOM 677 N N . ASN A 1 87 ? 9.383 -5.124 -25.785 1.00 50.94 87 ASN A N 1
ATOM 678 C CA . ASN A 1 87 ? 8.692 -4.610 -24.586 1.00 50.94 87 ASN A CA 1
ATOM 679 C C . ASN A 1 87 ? 7.163 -4.698 -24.603 1.00 50.94 87 ASN A C 1
ATOM 681 O O . ASN A 1 87 ? 6.554 -4.454 -23.569 1.00 50.94 87 ASN A O 1
ATOM 685 N N . VAL A 1 88 ? 6.527 -5.065 -25.722 1.00 51.78 88 VAL A N 1
ATOM 686 C CA . VAL A 1 88 ? 5.050 -5.145 -25.815 1.00 51.78 88 VAL A CA 1
ATOM 687 C C . VAL A 1 88 ? 4.474 -6.264 -24.928 1.00 51.78 88 VAL A C 1
ATOM 689 O O . VAL A 1 88 ? 3.334 -6.167 -24.476 1.00 51.78 88 VAL A O 1
ATOM 692 N N . ASP A 1 89 ? 5.298 -7.267 -24.614 1.00 51.38 89 ASP A N 1
ATOM 693 C CA . ASP A 1 89 ? 4.942 -8.486 -23.885 1.00 51.38 89 ASP A CA 1
ATOM 694 C C . ASP A 1 89 ? 5.830 -8.719 -22.644 1.00 51.38 89 ASP A C 1
ATOM 696 O O . ASP A 1 89 ? 6.071 -9.855 -22.240 1.00 51.38 89 ASP A O 1
ATOM 700 N N . THR A 1 90 ? 6.336 -7.663 -22.003 1.00 55.97 90 THR A N 1
ATOM 701 C CA . THR A 1 90 ? 7.090 -7.796 -20.743 1.00 55.97 90 THR A CA 1
ATOM 702 C C . THR A 1 90 ? 6.199 -7.562 -19.524 1.00 55.97 90 THR A C 1
ATOM 704 O O . THR A 1 90 ? 5.212 -6.820 -19.572 1.00 55.97 90 THR A O 1
ATOM 707 N N . TYR A 1 91 ? 6.553 -8.187 -18.393 1.00 51.56 91 TYR A N 1
ATOM 708 C CA . TYR A 1 91 ? 5.862 -8.018 -17.100 1.00 51.56 91 TYR A CA 1
ATOM 709 C C . TYR A 1 91 ? 5.737 -6.552 -16.657 1.00 51.56 91 TYR A C 1
ATOM 711 O O . TYR A 1 91 ? 4.858 -6.224 -15.865 1.00 51.56 91 TYR A O 1
ATOM 719 N N . TYR A 1 92 ? 6.571 -5.670 -17.207 1.00 55.22 92 TYR A N 1
ATOM 720 C CA . TYR A 1 92 ? 6.526 -4.230 -16.998 1.00 55.22 92 TYR A CA 1
ATOM 721 C C . TYR A 1 92 ? 5.159 -3.618 -17.355 1.00 55.22 92 TYR A C 1
ATOM 723 O O . TYR A 1 92 ? 4.593 -2.865 -16.566 1.00 55.22 92 TYR A O 1
ATOM 731 N N . ILE A 1 93 ? 4.576 -3.996 -18.498 1.00 55.06 93 ILE A N 1
ATOM 732 C CA . ILE A 1 93 ? 3.304 -3.436 -18.986 1.00 55.06 93 ILE A CA 1
ATOM 733 C C . ILE A 1 93 ? 2.116 -3.887 -18.126 1.00 55.06 93 ILE A C 1
ATOM 735 O O . ILE A 1 93 ? 1.222 -3.099 -17.829 1.00 55.06 93 ILE A O 1
ATOM 739 N N . VAL A 1 94 ? 2.107 -5.157 -17.715 1.00 51.59 94 VAL A N 1
ATOM 740 C CA . VAL A 1 94 ? 0.998 -5.751 -16.949 1.00 51.59 94 VAL A CA 1
ATOM 741 C C . VAL A 1 94 ? 1.102 -5.409 -15.462 1.00 51.59 94 VAL A C 1
ATOM 743 O O . VAL A 1 94 ? 0.083 -5.162 -14.815 1.00 51.59 94 VAL A O 1
ATOM 746 N N . GLY A 1 95 ? 2.323 -5.364 -14.924 1.00 52.56 95 GLY A N 1
ATOM 747 C CA . GLY A 1 95 ? 2.590 -5.012 -13.532 1.00 52.56 95 GLY A CA 1
ATOM 748 C C . GLY A 1 95 ? 2.214 -3.567 -13.225 1.00 52.56 95 GLY A C 1
ATOM 749 O O . GLY A 1 95 ? 1.527 -3.318 -12.238 1.00 52.56 95 GLY A O 1
ATOM 750 N N . LEU A 1 96 ? 2.566 -2.625 -14.104 1.00 57.22 96 LEU A N 1
ATOM 751 C CA . LEU A 1 96 ? 2.386 -1.202 -13.827 1.00 57.22 96 LEU A CA 1
ATOM 752 C C . LEU A 1 96 ? 0.903 -0.773 -13.824 1.00 57.22 96 LEU A C 1
ATOM 754 O O . LEU A 1 96 ? 0.466 -0.084 -12.904 1.00 57.22 96 LEU A O 1
ATOM 758 N N . SER A 1 97 ? 0.089 -1.232 -14.787 1.00 50.75 97 SER A N 1
ATOM 759 C CA . SER A 1 97 ? -1.311 -0.786 -14.903 1.00 50.75 97 SER A CA 1
ATOM 760 C C . SER A 1 97 ? -2.298 -1.542 -14.003 1.00 50.75 97 SER A C 1
ATOM 762 O O . SER A 1 97 ? -3.218 -0.929 -13.461 1.00 50.75 97 SER A O 1
ATOM 764 N N . ASN A 1 98 ? -2.137 -2.860 -13.811 1.00 55.78 98 ASN A N 1
ATOM 765 C CA . ASN A 1 98 ? -3.076 -3.644 -12.993 1.00 55.78 98 ASN A CA 1
ATOM 766 C C . ASN A 1 98 ? -2.745 -3.602 -11.496 1.00 55.78 98 ASN A C 1
ATOM 768 O O . ASN A 1 98 ? -3.667 -3.589 -10.677 1.00 55.78 98 ASN A O 1
ATOM 772 N N . ALA A 1 99 ? -1.465 -3.553 -11.108 1.00 58.72 99 ALA A N 1
ATOM 773 C CA . ALA A 1 99 ? -1.118 -3.584 -9.688 1.00 58.72 99 ALA A CA 1
ATOM 774 C C . ALA A 1 99 ? -1.404 -2.244 -8.991 1.00 58.72 99 ALA A C 1
ATOM 776 O O . ALA A 1 99 ? -1.780 -2.229 -7.821 1.00 58.72 99 ALA A O 1
ATOM 777 N N . ALA A 1 100 ? -1.287 -1.110 -9.687 1.00 63.19 100 ALA A N 1
ATOM 778 C CA . ALA A 1 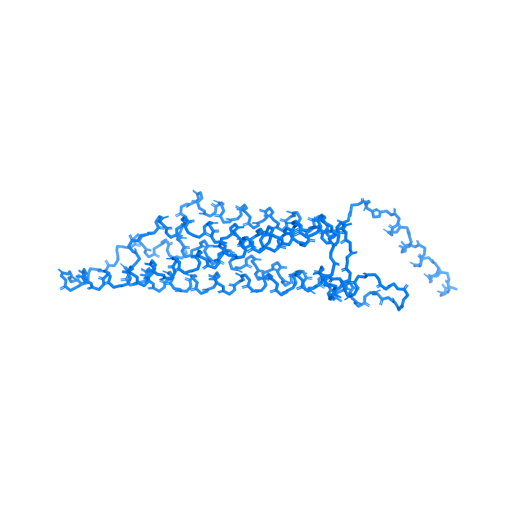100 ? -1.516 0.198 -9.076 1.00 63.19 100 ALA A CA 1
ATOM 779 C C . ALA A 1 100 ? -3.022 0.510 -8.882 1.00 63.19 100 ALA A C 1
ATOM 781 O O . ALA A 1 100 ? -3.411 0.974 -7.805 1.00 63.19 100 ALA A O 1
ATOM 782 N N . LEU A 1 101 ? -3.892 0.126 -9.832 1.00 69.31 101 LEU A N 1
ATOM 783 C CA . LEU A 1 101 ? -5.353 0.146 -9.634 1.00 69.31 101 LEU A CA 1
ATOM 784 C C . LEU A 1 101 ? -5.800 -0.875 -8.580 1.00 69.31 101 LEU A C 1
ATOM 786 O O . LEU A 1 101 ? -6.634 -0.556 -7.732 1.00 69.31 101 LEU A O 1
ATOM 790 N N . GLY A 1 102 ? -5.201 -2.071 -8.578 1.00 78.31 102 GLY A N 1
ATOM 791 C CA . GLY A 1 102 ? -5.428 -3.089 -7.550 1.00 78.31 102 GLY A CA 1
ATOM 792 C C . GLY A 1 102 ? -5.157 -2.575 -6.133 1.00 78.31 102 GLY A C 1
ATOM 793 O O . GLY A 1 102 ? -5.929 -2.862 -5.222 1.00 78.31 102 GLY A O 1
ATOM 794 N N . ASN A 1 103 ? -4.129 -1.739 -5.959 1.00 85.31 103 ASN A N 1
ATOM 795 C CA . ASN A 1 103 ? -3.767 -1.131 -4.674 1.00 85.31 103 ASN A CA 1
ATOM 796 C C . ASN A 1 103 ? -4.698 0.021 -4.251 1.00 85.31 103 ASN A C 1
ATOM 798 O O . ASN A 1 103 ? -4.836 0.298 -3.056 1.00 85.31 103 ASN A O 1
ATOM 802 N N . ALA A 1 104 ? -5.373 0.679 -5.199 1.00 89.38 104 ALA A N 1
ATOM 803 C CA . ALA A 1 104 ? -6.333 1.738 -4.892 1.00 89.38 104 ALA A CA 1
ATOM 804 C C . ALA A 1 104 ? -7.612 1.196 -4.229 1.00 89.38 104 ALA A C 1
ATOM 806 O O . ALA A 1 104 ? -8.164 1.854 -3.347 1.00 89.38 104 ALA A O 1
ATOM 807 N N . PHE A 1 105 ? -8.060 -0.009 -4.595 1.00 90.31 105 PHE A N 1
ATOM 808 C CA . PHE A 1 105 ? -9.256 -0.640 -4.023 1.00 90.31 105 PHE A CA 1
ATOM 809 C C . PHE A 1 105 ? -9.214 -0.838 -2.499 1.00 90.31 105 PHE A C 1
ATOM 811 O O . PHE A 1 105 ? -10.139 -0.368 -1.830 1.00 90.31 105 PHE A O 1
ATOM 818 N N . PRO A 1 106 ? -8.190 -1.482 -1.902 1.00 92.31 106 PRO A N 1
ATOM 819 C CA . PRO A 1 106 ? -8.124 -1.625 -0.452 1.00 92.31 106 PRO A CA 1
ATOM 820 C C . PRO A 1 106 ? -8.029 -0.259 0.237 1.00 92.31 106 PRO A C 1
ATOM 822 O O . PRO A 1 106 ? -8.669 -0.052 1.267 1.00 92.31 106 PRO A O 1
ATOM 825 N N . MET A 1 107 ? -7.314 0.707 -0.351 1.00 94.69 107 MET A N 1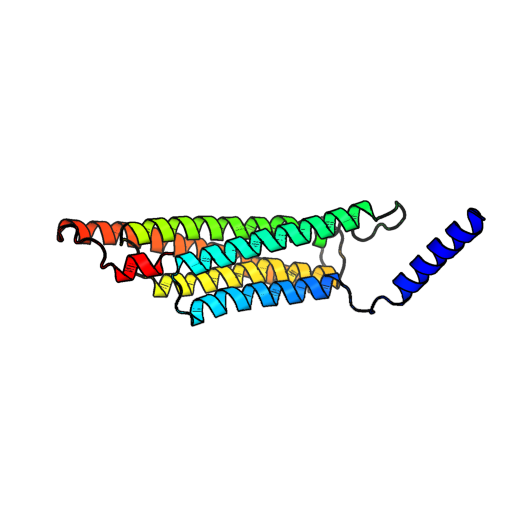
ATOM 826 C CA . MET A 1 107 ? -7.235 2.067 0.194 1.00 94.69 107 MET A CA 1
ATOM 827 C C . MET A 1 107 ? -8.596 2.770 0.186 1.00 94.69 107 MET A C 1
ATOM 829 O O . MET A 1 107 ? -8.977 3.360 1.195 1.00 94.69 107 MET A O 1
ATOM 833 N N . ALA A 1 108 ? -9.358 2.654 -0.903 1.00 94.44 108 ALA A N 1
ATOM 834 C CA . ALA A 1 108 ? -10.714 3.186 -1.005 1.00 94.44 108 ALA A CA 1
ATOM 835 C C . ALA A 1 108 ? -11.656 2.530 0.012 1.00 94.44 108 ALA A C 1
ATOM 837 O O . ALA A 1 108 ? -12.355 3.223 0.751 1.00 94.44 108 ALA A O 1
ATOM 838 N N . PHE A 1 109 ? -11.621 1.198 0.111 1.00 95.38 109 PHE A N 1
ATOM 839 C CA . PHE A 1 109 ? -12.430 0.449 1.070 1.00 95.38 109 PHE A CA 1
ATOM 840 C C . PHE A 1 109 ? -12.178 0.917 2.510 1.00 95.38 109 PHE A C 1
ATOM 842 O O . PHE A 1 109 ? -13.122 1.238 3.238 1.00 95.38 109 PHE A O 1
ATOM 849 N N . PHE A 1 110 ? -10.911 1.027 2.919 1.00 96.12 110 PHE A N 1
ATOM 850 C CA . PHE A 1 110 ? -10.570 1.473 4.269 1.00 96.12 110 PHE A CA 1
ATOM 851 C C . PHE A 1 110 ? -10.788 2.972 4.488 1.00 96.12 110 PHE A C 1
ATOM 853 O O . PHE A 1 110 ? -11.166 3.357 5.598 1.00 96.12 110 PHE A O 1
ATOM 860 N N . ALA A 1 111 ? -10.644 3.818 3.464 1.00 95.06 111 ALA A N 1
ATOM 861 C CA . ALA A 1 111 ? -11.040 5.224 3.536 1.00 95.06 111 ALA A CA 1
ATOM 862 C C . ALA A 1 111 ? -12.533 5.352 3.866 1.00 95.06 111 ALA A C 1
ATOM 864 O O . ALA A 1 111 ? -12.899 6.022 4.833 1.00 95.06 111 ALA A O 1
ATOM 865 N N . THR A 1 112 ? -13.394 4.654 3.122 1.00 94.12 112 THR A N 1
ATOM 866 C CA . THR A 1 112 ? -14.845 4.683 3.337 1.00 94.12 112 THR A CA 1
ATOM 867 C C . THR A 1 112 ? -15.230 4.066 4.679 1.00 94.12 112 THR A C 1
ATOM 869 O O . THR A 1 112 ? -16.020 4.656 5.420 1.00 94.12 112 THR A O 1
ATOM 872 N N . ALA A 1 113 ? -14.646 2.919 5.041 1.00 93.94 113 ALA A N 1
ATOM 873 C CA . ALA A 1 113 ? -14.924 2.269 6.318 1.00 93.94 113 ALA A CA 1
ATOM 874 C C . ALA A 1 113 ? -14.521 3.164 7.502 1.00 93.94 113 ALA A C 1
ATOM 876 O O . ALA A 1 113 ? -15.328 3.420 8.396 1.00 93.94 113 ALA A O 1
ATOM 877 N N . THR A 1 114 ? -13.300 3.705 7.503 1.00 93.31 114 THR A N 1
ATOM 878 C CA . THR A 1 114 ? -12.837 4.596 8.580 1.00 93.31 114 THR A CA 1
ATOM 879 C C . THR A 1 114 ? -13.618 5.905 8.627 1.00 93.31 114 THR A C 1
ATOM 881 O O . THR A 1 114 ? -13.928 6.373 9.725 1.00 93.31 114 THR A O 1
ATOM 884 N N . TRP A 1 115 ? -14.007 6.466 7.476 1.00 91.44 115 TRP A N 1
ATOM 885 C CA . TRP A 1 115 ? -14.897 7.624 7.409 1.00 91.44 115 TRP A CA 1
ATOM 886 C C . TRP A 1 115 ? -16.235 7.324 8.088 1.00 91.44 115 TRP A C 1
ATOM 888 O O . TRP A 1 115 ? -16.637 8.054 8.998 1.00 91.44 115 TRP A O 1
ATOM 898 N N . MET A 1 116 ? -16.866 6.201 7.741 1.00 89.88 116 MET A N 1
ATOM 899 C CA . MET A 1 116 ? -18.143 5.792 8.322 1.00 89.88 116 MET A CA 1
ATOM 900 C C . MET A 1 116 ? -18.035 5.569 9.835 1.00 89.88 116 MET A C 1
ATOM 902 O O . MET A 1 116 ? -18.832 6.123 10.594 1.00 89.88 116 MET A O 1
ATOM 906 N N . LEU A 1 117 ? -17.016 4.843 10.309 1.00 89.94 117 LEU A N 1
ATOM 907 C CA . LEU A 1 117 ? -16.799 4.653 11.748 1.00 89.94 117 LEU A CA 1
ATOM 908 C C . LEU A 1 117 ? -16.510 5.976 12.471 1.00 89.94 117 LEU A C 1
ATOM 910 O O . LEU A 1 117 ? -16.993 6.176 13.585 1.00 89.94 117 LEU A O 1
ATOM 914 N N . SER A 1 118 ? -15.753 6.890 11.862 1.00 87.31 118 SER A N 1
ATOM 915 C CA . SER A 1 118 ? -15.464 8.196 12.463 1.00 87.31 118 SER A CA 1
ATOM 916 C C . SER A 1 118 ? -16.719 9.065 12.590 1.00 87.31 118 SER A C 1
ATOM 918 O O . SER A 1 118 ? -16.898 9.722 13.616 1.00 87.31 118 SER A O 1
ATOM 920 N N . ARG A 1 119 ? -17.640 9.000 11.615 1.00 84.88 119 ARG A N 1
ATOM 921 C CA . ARG A 1 119 ? -18.891 9.774 11.616 1.00 84.88 119 ARG A CA 1
ATOM 922 C C . ARG A 1 119 ? -19.813 9.395 12.772 1.00 84.88 119 ARG A C 1
ATOM 924 O O . ARG A 1 119 ? -20.452 10.271 13.347 1.00 84.88 119 ARG A O 1
ATOM 931 N N . TYR A 1 120 ? -19.848 8.114 13.127 1.00 83.50 120 TYR A N 1
ATOM 932 C CA . TYR A 1 120 ? -20.641 7.599 14.248 1.00 83.50 120 TYR A CA 1
ATOM 933 C C . TYR A 1 120 ? -19.869 7.553 15.577 1.00 83.50 120 TYR A C 1
ATOM 935 O O . TYR A 1 120 ? -20.374 7.009 16.557 1.00 83.50 120 TYR A O 1
ATOM 943 N N . GLY A 1 121 ? -18.638 8.080 15.633 1.00 82.06 121 GLY A N 1
ATOM 944 C CA . GLY A 1 121 ? -17.791 8.010 16.832 1.00 82.06 121 GLY A CA 1
ATOM 945 C C . GLY A 1 121 ? -17.393 6.579 17.222 1.00 82.06 121 GLY A C 1
ATOM 946 O O . GLY A 1 121 ? -17.038 6.320 18.370 1.00 82.06 121 GLY A O 1
ATOM 947 N N . ALA A 1 122 ? -17.460 5.644 16.272 1.00 87.12 122 ALA A N 1
ATOM 948 C CA . ALA A 1 122 ? -17.215 4.224 16.477 1.00 87.12 122 ALA A CA 1
ATOM 949 C C . ALA A 1 122 ? -15.751 3.806 16.265 1.00 87.12 122 ALA A C 1
ATOM 951 O O . ALA A 1 122 ? -15.415 2.643 16.481 1.00 87.12 122 ALA A O 1
ATOM 952 N N . LEU A 1 123 ? -14.874 4.730 15.857 1.00 89.12 123 LEU A N 1
ATOM 953 C CA . LEU A 1 123 ? -13.438 4.492 15.688 1.00 89.12 123 LEU A CA 1
ATOM 954 C C . LEU A 1 123 ? -12.692 4.674 17.023 1.00 89.12 123 LEU A C 1
ATOM 956 O O . LEU A 1 123 ? -12.323 5.783 17.400 1.00 89.12 123 LEU A O 1
ATOM 960 N N . ILE A 1 124 ? -12.464 3.575 17.744 1.00 88.31 124 ILE A N 1
ATOM 961 C CA . ILE A 1 124 ? -11.915 3.578 19.111 1.00 88.31 124 ILE A CA 1
ATOM 962 C C . ILE A 1 124 ? -10.382 3.648 19.114 1.00 88.31 124 ILE A C 1
ATOM 964 O O . ILE A 1 124 ? -9.800 4.245 20.018 1.00 88.31 124 ILE A O 1
ATOM 968 N N . TYR A 1 125 ? -9.724 3.060 18.109 1.00 92.19 125 TYR A N 1
ATOM 969 C CA . TYR A 1 125 ? -8.268 2.864 18.083 1.00 92.19 125 TYR A CA 1
ATOM 970 C C . TYR A 1 125 ? -7.574 3.588 16.915 1.00 92.19 125 TYR A C 1
ATOM 972 O O . TYR A 1 125 ? -6.889 2.941 16.122 1.00 92.19 125 TYR A O 1
ATOM 980 N N . PRO A 1 126 ? -7.680 4.927 16.795 1.00 89.81 126 PRO A N 1
ATOM 981 C CA . PRO A 1 126 ? -7.153 5.652 15.638 1.00 89.81 126 PRO A CA 1
ATOM 982 C C . PRO A 1 126 ? -5.635 5.493 15.468 1.00 89.81 126 PRO A C 1
ATOM 984 O O . PRO A 1 126 ? -5.162 5.369 14.346 1.00 89.81 126 PRO A O 1
ATOM 987 N N . ARG A 1 127 ? -4.860 5.432 16.561 1.00 92.00 127 ARG A N 1
ATOM 988 C CA . ARG A 1 127 ? -3.393 5.265 16.499 1.00 92.00 127 ARG A CA 1
ATOM 989 C C . ARG A 1 127 ? -2.984 3.914 15.909 1.00 92.00 127 ARG A C 1
ATOM 991 O O . ARG A 1 127 ? -2.093 3.860 15.070 1.00 92.00 127 ARG A O 1
ATOM 998 N N . THR A 1 128 ? -3.661 2.840 16.308 1.00 93.94 128 THR A N 1
ATOM 999 C CA . THR A 1 128 ? -3.410 1.495 15.775 1.00 93.94 128 THR A CA 1
ATOM 1000 C C . THR A 1 128 ? -3.803 1.412 14.304 1.00 93.94 128 THR A C 1
ATOM 1002 O O . THR A 1 128 ? -3.083 0.812 13.514 1.00 93.94 128 THR A O 1
ATOM 1005 N N . THR A 1 129 ? -4.896 2.072 13.908 1.00 94.25 129 THR A N 1
ATOM 1006 C CA . THR A 1 129 ? -5.310 2.155 12.501 1.00 94.25 129 THR A CA 1
ATOM 1007 C C . THR A 1 129 ? -4.282 2.902 11.642 1.00 94.25 129 THR A C 1
ATOM 1009 O O . THR A 1 129 ? -4.040 2.481 10.518 1.00 94.25 129 THR A O 1
ATOM 1012 N N . VAL A 1 130 ? -3.620 3.948 12.162 1.00 94.94 130 VAL A N 1
ATOM 1013 C CA . VAL A 1 130 ? -2.502 4.621 11.460 1.00 94.94 130 VAL A CA 1
ATOM 1014 C C . VAL A 1 130 ? -1.301 3.690 11.291 1.00 94.94 130 VAL A C 1
ATOM 1016 O O . VAL A 1 130 ? -0.690 3.666 10.228 1.00 94.94 130 VAL A O 1
ATOM 1019 N N . LEU A 1 131 ? -0.959 2.901 12.311 1.00 95.00 131 LEU A N 1
ATOM 1020 C CA . LEU A 1 131 ? 0.151 1.947 12.217 1.00 95.00 131 LEU A CA 1
ATOM 1021 C C . LEU A 1 131 ? -0.145 0.866 11.166 1.00 95.00 131 LEU A C 1
ATOM 1023 O O . LEU A 1 131 ? 0.674 0.613 10.286 1.00 95.00 131 LEU A O 1
ATOM 1027 N N . LEU A 1 132 ? -1.348 0.290 11.207 1.00 95.69 132 LEU A N 1
ATOM 1028 C CA . LEU A 1 132 ? -1.796 -0.702 10.227 1.00 95.69 132 LEU A CA 1
ATOM 1029 C C . LEU A 1 132 ? -1.922 -0.122 8.813 1.00 95.69 132 LEU A C 1
ATOM 1031 O O . LEU A 1 132 ? -1.644 -0.833 7.852 1.00 95.69 132 LEU A O 1
ATOM 1035 N N . PHE A 1 133 ? -2.280 1.160 8.678 1.00 95.94 133 PHE A N 1
ATOM 1036 C CA . PHE A 1 133 ? -2.226 1.872 7.400 1.00 95.94 133 PHE A CA 1
ATOM 1037 C C . PHE A 1 133 ? -0.814 1.839 6.814 1.00 95.94 133 PHE A C 1
ATOM 1039 O O . PHE A 1 133 ? -0.656 1.436 5.668 1.00 95.94 133 PHE A O 1
ATOM 1046 N N . TRP A 1 134 ? 0.213 2.201 7.589 1.00 95.50 134 TRP A N 1
ATOM 1047 C CA . TRP A 1 134 ? 1.595 2.181 7.099 1.00 95.50 134 TRP A CA 1
ATOM 1048 C C . TRP A 1 134 ? 2.079 0.784 6.770 1.00 95.50 134 TRP A C 1
ATOM 1050 O O . TRP A 1 134 ? 2.745 0.590 5.757 1.00 95.50 134 TRP A O 1
ATOM 1060 N N . PHE A 1 135 ? 1.710 -0.189 7.596 1.00 95.75 135 PHE A N 1
ATOM 1061 C CA . PHE A 1 135 ? 2.055 -1.578 7.350 1.00 95.75 135 PHE A CA 1
ATOM 1062 C C . PHE A 1 135 ? 1.452 -2.082 6.029 1.00 95.75 135 PHE A C 1
ATOM 1064 O O . PHE A 1 135 ? 2.163 -2.661 5.207 1.00 95.75 135 PHE A O 1
ATOM 1071 N N . LEU A 1 136 ? 0.171 -1.785 5.780 1.00 95.38 136 LEU A N 1
ATOM 1072 C CA . LEU A 1 136 ? -0.496 -2.080 4.512 1.00 95.38 136 LEU A CA 1
ATOM 1073 C C . LEU A 1 136 ? 0.152 -1.314 3.349 1.00 95.38 136 LEU A C 1
ATOM 1075 O O . LEU A 1 136 ? 0.503 -1.918 2.341 1.00 95.38 136 LEU A O 1
ATOM 1079 N N . HIS A 1 137 ? 0.337 -0.001 3.491 1.00 93.81 137 HIS A N 1
ATOM 1080 C CA . HIS A 1 137 ? 0.846 0.878 2.435 1.00 93.81 137 HIS A CA 1
ATOM 1081 C C . HIS A 1 137 ? 2.253 0.485 1.986 1.00 93.81 137 HIS A C 1
ATOM 1083 O O . HIS A 1 137 ? 2.490 0.328 0.793 1.00 93.81 137 HIS A O 1
ATOM 1089 N N . ILE A 1 138 ? 3.169 0.236 2.925 1.00 93.00 138 ILE A N 1
ATOM 1090 C CA . ILE A 1 138 ? 4.538 -0.203 2.615 1.00 93.00 138 ILE A CA 1
ATOM 1091 C C . ILE A 1 138 ? 4.532 -1.591 1.963 1.00 93.00 138 ILE A C 1
ATOM 1093 O O . ILE A 1 138 ? 5.273 -1.817 1.006 1.00 93.00 138 ILE A O 1
ATOM 1097 N N . SER A 1 139 ? 3.679 -2.507 2.430 1.00 92.81 139 SER A N 1
ATOM 1098 C CA . SER A 1 139 ? 3.570 -3.847 1.836 1.00 92.81 139 SER A CA 1
ATOM 1099 C C . SER A 1 139 ? 3.090 -3.785 0.382 1.00 92.81 139 SER A C 1
ATOM 1101 O O . SER A 1 139 ? 3.670 -4.442 -0.485 1.00 92.81 139 SER A O 1
ATOM 1103 N N . LEU A 1 140 ? 2.084 -2.951 0.089 1.00 90.19 140 LEU A N 1
ATOM 1104 C CA . LEU A 1 140 ? 1.582 -2.734 -1.274 1.00 90.19 140 LEU A CA 1
ATOM 1105 C C . LEU A 1 140 ? 2.619 -2.044 -2.172 1.00 90.19 140 LEU A C 1
ATOM 1107 O O . LEU A 1 140 ? 2.766 -2.428 -3.335 1.00 90.19 140 LEU A O 1
ATOM 1111 N N . LEU A 1 141 ? 3.370 -1.074 -1.636 1.00 88.62 141 LEU A N 1
ATOM 1112 C CA . LEU A 1 141 ? 4.473 -0.436 -2.359 1.00 88.62 141 LEU A CA 1
ATOM 1113 C C . LEU A 1 141 ? 5.558 -1.447 -2.725 1.00 88.62 141 LEU A C 1
ATOM 1115 O O . LEU A 1 141 ? 5.979 -1.482 -3.877 1.00 88.62 141 LEU A O 1
ATOM 1119 N N . CYS A 1 142 ? 5.976 -2.295 -1.785 1.00 86.94 142 CYS A N 1
ATOM 1120 C CA . CYS A 1 142 ? 7.020 -3.287 -2.037 1.00 86.94 142 CYS A CA 1
ATOM 1121 C C . CYS A 1 142 ? 6.565 -4.355 -3.045 1.00 86.94 142 CYS A C 1
ATOM 1123 O O . CYS A 1 142 ? 7.319 -4.710 -3.949 1.00 86.94 142 CYS A O 1
ATOM 1125 N N . THR A 1 143 ? 5.303 -4.791 -2.949 1.00 86.38 143 THR A N 1
ATOM 1126 C CA . THR A 1 143 ? 4.719 -5.782 -3.870 1.00 86.38 143 THR A CA 1
ATOM 1127 C C . THR A 1 143 ? 4.753 -5.296 -5.324 1.00 86.38 143 THR A C 1
ATOM 1129 O O . THR A 1 143 ? 5.031 -6.080 -6.225 1.00 86.38 143 THR A O 1
ATOM 1132 N N . ASN A 1 144 ? 4.482 -4.010 -5.566 1.00 78.19 144 ASN A N 1
ATOM 1133 C CA . ASN A 1 144 ? 4.377 -3.453 -6.919 1.00 78.19 144 ASN A CA 1
ATOM 1134 C C . ASN A 1 144 ? 5.713 -2.890 -7.439 1.00 78.19 144 ASN A C 1
ATOM 1136 O O . ASN A 1 144 ? 6.134 -3.197 -8.557 1.00 78.19 144 ASN A O 1
ATOM 1140 N N . PHE A 1 145 ? 6.400 -2.080 -6.632 1.00 77.25 145 PHE A N 1
ATOM 1141 C CA . PHE A 1 145 ? 7.590 -1.364 -7.082 1.00 77.25 145 PHE A CA 1
ATOM 1142 C C . PHE A 1 145 ? 8.770 -2.302 -7.337 1.00 77.25 145 PHE A C 1
ATOM 1144 O O . PHE A 1 145 ? 9.475 -2.128 -8.328 1.00 77.25 145 PHE A O 1
ATOM 1151 N N . LEU A 1 146 ? 8.984 -3.302 -6.474 1.00 77.31 146 LEU A N 1
ATOM 1152 C CA . LEU A 1 146 ? 10.181 -4.141 -6.541 1.00 77.31 146 LEU A CA 1
ATOM 1153 C C . LEU A 1 146 ? 10.252 -4.972 -7.842 1.00 77.31 146 LEU A C 1
ATOM 1155 O O . LEU A 1 146 ? 11.281 -4.889 -8.517 1.00 77.31 146 LEU A O 1
ATOM 1159 N N . PRO A 1 147 ? 9.189 -5.685 -8.275 1.00 74.00 147 PRO A N 1
ATOM 1160 C CA . PRO A 1 147 ? 9.185 -6.345 -9.582 1.00 74.00 147 PRO A CA 1
ATOM 1161 C C . PRO A 1 147 ? 9.290 -5.355 -10.737 1.00 74.00 147 PRO A C 1
ATOM 1163 O O . PRO A 1 147 ? 10.074 -5.569 -11.654 1.00 74.00 147 PRO A O 1
ATOM 1166 N N . SER A 1 148 ? 8.534 -4.253 -10.688 1.00 72.12 148 SER A N 1
ATOM 1167 C CA . SER A 1 148 ? 8.490 -3.270 -11.778 1.00 72.12 148 SER A CA 1
ATOM 1168 C C . SER A 1 148 ? 9.854 -2.619 -12.022 1.00 72.12 148 SER A C 1
ATOM 1170 O O . SER A 1 148 ? 10.255 -2.431 -13.169 1.00 72.12 148 SER A O 1
ATOM 1172 N N . PHE A 1 149 ? 10.593 -2.328 -10.949 1.00 73.88 149 PHE A N 1
ATOM 1173 C CA . PHE A 1 149 ? 11.954 -1.803 -11.004 1.00 73.88 149 PHE A CA 1
ATOM 1174 C C . PHE A 1 149 ? 12.939 -2.836 -11.570 1.00 73.88 149 PHE A C 1
ATOM 1176 O O . PHE A 1 149 ? 13.744 -2.519 -12.442 1.00 73.88 149 PHE A O 1
ATOM 1183 N N . MET A 1 150 ? 12.847 -4.091 -11.129 1.00 70.62 150 MET A N 1
ATOM 1184 C CA . MET A 1 150 ? 13.744 -5.155 -11.588 1.00 70.62 150 MET A CA 1
ATOM 1185 C C . MET A 1 150 ? 13.491 -5.557 -13.046 1.00 70.62 150 MET A C 1
ATOM 1187 O O . MET A 1 150 ? 14.447 -5.742 -13.795 1.00 70.62 150 MET A O 1
ATOM 1191 N N . PHE A 1 151 ? 12.232 -5.619 -13.483 1.00 67.69 151 PHE A N 1
ATOM 1192 C CA . PHE A 1 151 ? 11.876 -5.911 -14.876 1.00 67.69 151 PHE A CA 1
ATOM 1193 C C . PHE A 1 151 ? 12.188 -4.764 -15.839 1.00 67.69 151 PHE A C 1
ATOM 1195 O O . PHE A 1 151 ? 12.255 -4.988 -17.045 1.00 67.69 151 PHE A O 1
ATOM 1202 N N . ASN A 1 152 ? 12.387 -3.545 -15.330 1.00 67.06 152 ASN A N 1
ATOM 1203 C CA . ASN A 1 152 ? 12.895 -2.442 -16.139 1.00 67.06 152 ASN A CA 1
ATOM 1204 C C . ASN A 1 152 ? 14.382 -2.639 -16.484 1.00 67.06 152 ASN A C 1
ATOM 1206 O O . ASN A 1 152 ? 14.782 -2.393 -17.617 1.00 67.06 152 ASN A O 1
ATOM 1210 N N . ILE A 1 153 ? 15.178 -3.137 -15.530 1.00 68.81 153 ILE A N 1
ATOM 1211 C CA . ILE A 1 153 ? 16.614 -3.406 -15.715 1.00 68.81 153 ILE A CA 1
ATOM 1212 C C . ILE A 1 153 ? 16.831 -4.707 -16.501 1.00 68.81 153 ILE A C 1
ATOM 1214 O O . ILE A 1 153 ? 17.712 -4.785 -17.356 1.00 68.81 153 ILE A O 1
ATOM 1218 N N . PHE A 1 154 ? 16.013 -5.723 -16.222 1.00 72.00 154 PHE A N 1
ATOM 1219 C CA . PHE A 1 154 ? 16.064 -7.034 -16.860 1.00 72.00 154 PHE A CA 1
ATOM 1220 C C . PHE A 1 154 ? 14.729 -7.305 -17.568 1.00 72.00 154 PHE A C 1
ATOM 1222 O O . PHE A 1 154 ? 13.816 -7.876 -16.961 1.00 72.00 154 PHE A O 1
ATOM 1229 N N . PRO A 1 155 ? 14.564 -6.866 -18.830 1.00 64.44 155 PRO A N 1
ATOM 1230 C CA . PRO A 1 155 ? 13.328 -7.088 -19.564 1.00 64.44 155 PRO A CA 1
ATOM 1231 C C . PRO A 1 155 ? 13.152 -8.583 -19.833 1.00 64.44 155 PRO A C 1
ATOM 1233 O O . PRO A 1 155 ? 13.984 -9.218 -20.478 1.00 64.44 155 PRO A O 1
ATOM 1236 N N . HIS A 1 156 ? 12.045 -9.141 -19.343 1.00 63.16 156 HIS A N 1
ATOM 1237 C CA . HIS A 1 156 ? 11.702 -10.546 -19.539 1.00 63.16 156 HIS A CA 1
ATOM 1238 C C . HIS A 1 156 ? 10.297 -10.708 -20.115 1.00 63.16 156 HIS A C 1
ATOM 1240 O O . HIS A 1 156 ? 9.373 -10.009 -19.673 1.00 63.16 156 HIS A O 1
ATOM 1246 N N . PRO A 1 157 ? 10.110 -11.631 -21.078 1.00 57.59 157 PRO A N 1
ATOM 1247 C CA . PRO A 1 157 ? 8.800 -11.866 -21.647 1.00 57.59 157 PRO A CA 1
ATOM 1248 C C . PRO A 1 157 ? 7.884 -12.574 -20.639 1.00 57.59 157 PRO A C 1
ATOM 1250 O O . PRO A 1 157 ? 8.319 -13.324 -19.765 1.00 57.59 157 PRO A O 1
ATOM 1253 N N . ARG A 1 158 ? 6.588 -12.296 -20.743 1.00 62.22 158 ARG A N 1
ATOM 1254 C CA . ARG A 1 158 ? 5.529 -12.887 -19.914 1.00 62.22 158 ARG A CA 1
ATOM 1255 C C . ARG A 1 158 ? 5.371 -14.402 -20.152 1.00 62.22 158 ARG A C 1
ATOM 1257 O O . ARG A 1 158 ? 5.522 -14.860 -21.278 1.00 62.22 158 ARG A O 1
ATOM 1264 N N . HIS A 1 159 ? 4.961 -15.142 -19.115 1.00 65.56 159 HIS A N 1
ATOM 1265 C CA . HIS A 1 159 ? 4.587 -16.577 -19.134 1.00 65.56 159 HIS A CA 1
ATOM 1266 C C . HIS A 1 159 ? 5.708 -17.632 -19.141 1.00 65.56 159 HIS A C 1
ATOM 1268 O O . HIS A 1 159 ? 5.453 -18.777 -19.510 1.00 65.56 159 HIS A O 1
ATOM 1274 N N . TYR A 1 160 ? 6.916 -17.309 -18.680 1.00 62.53 160 TYR A N 1
ATOM 1275 C CA . TYR A 1 160 ? 7.925 -18.342 -18.432 1.00 62.53 160 TYR A CA 1
ATOM 1276 C C . TYR A 1 160 ? 7.759 -18.945 -17.035 1.00 62.53 160 TYR A C 1
ATOM 1278 O O . TYR A 1 160 ? 7.513 -18.239 -16.056 1.00 62.53 160 TYR A O 1
ATOM 1286 N N . ILE A 1 161 ? 7.853 -20.272 -16.970 1.00 66.56 161 ILE A N 1
ATOM 1287 C CA . ILE A 1 161 ? 7.815 -21.043 -15.721 1.00 66.56 161 ILE A CA 1
ATOM 1288 C C . ILE A 1 161 ? 9.196 -21.018 -15.052 1.00 66.56 161 ILE A C 1
ATOM 1290 O O . ILE A 1 161 ? 9.278 -20.900 -13.832 1.00 66.56 161 ILE A O 1
ATOM 1294 N N . ASP A 1 162 ? 10.263 -21.042 -15.856 1.00 70.06 162 ASP A N 1
ATOM 1295 C CA . ASP A 1 162 ? 11.642 -21.042 -15.379 1.00 70.06 162 ASP A CA 1
ATOM 1296 C C . ASP A 1 162 ? 12.227 -19.628 -15.390 1.00 70.06 162 ASP A C 1
ATOM 1298 O O . ASP A 1 162 ? 12.237 -18.936 -16.413 1.00 70.06 162 ASP A O 1
ATOM 1302 N N . TYR A 1 163 ? 12.722 -19.204 -14.227 1.00 68.38 163 TYR A N 1
ATOM 1303 C CA . TYR A 1 163 ? 13.349 -17.904 -14.013 1.00 68.38 163 TYR A CA 1
ATOM 1304 C C . TYR A 1 163 ? 14.850 -18.091 -13.774 1.00 68.38 163 TYR A C 1
ATOM 1306 O O . TYR A 1 163 ? 15.237 -19.050 -13.109 1.00 68.38 163 TYR A O 1
ATOM 1314 N N . PRO A 1 164 ? 15.703 -17.153 -14.221 1.00 78.56 164 PRO A N 1
ATOM 1315 C CA . PRO A 1 164 ? 17.048 -17.025 -13.675 1.00 78.56 164 PRO A CA 1
ATOM 1316 C C . PRO A 1 164 ? 16.983 -16.937 -12.144 1.00 78.56 164 PRO A C 1
ATOM 1318 O O . PRO A 1 164 ? 16.127 -16.222 -11.612 1.00 78.56 164 PRO A O 1
ATOM 1321 N N . ASP A 1 165 ? 17.903 -17.599 -11.441 1.00 81.62 165 ASP A N 1
ATOM 1322 C CA . ASP A 1 165 ? 17.894 -17.714 -9.970 1.00 81.62 165 ASP A CA 1
ATOM 1323 C C . ASP A 1 165 ? 17.733 -16.361 -9.250 1.00 81.62 165 ASP A C 1
ATOM 1325 O O . ASP A 1 165 ? 17.051 -16.250 -8.228 1.00 81.62 165 ASP A O 1
ATOM 1329 N N . PHE A 1 166 ? 18.295 -15.288 -9.818 1.00 79.50 166 PHE A N 1
ATOM 1330 C CA . PHE A 1 166 ? 18.141 -13.934 -9.287 1.00 79.50 166 PHE A CA 1
ATOM 1331 C C . PHE A 1 166 ? 16.687 -13.424 -9.332 1.00 79.50 166 PHE A C 1
ATOM 1333 O O . PHE A 1 166 ? 16.202 -12.873 -8.344 1.00 79.50 166 PHE A O 1
ATOM 1340 N N . LEU A 1 167 ? 15.947 -13.641 -10.424 1.00 78.31 167 LEU A N 1
ATOM 1341 C CA . LEU A 1 167 ? 14.539 -13.227 -10.517 1.00 78.31 167 LEU A CA 1
ATOM 1342 C C . LEU A 1 167 ? 13.624 -14.094 -9.654 1.00 78.31 167 LEU A C 1
ATOM 1344 O O . LEU A 1 167 ? 12.633 -13.591 -9.124 1.00 78.31 167 LEU A O 1
ATOM 1348 N N . ALA A 1 168 ? 13.978 -15.366 -9.452 1.00 82.06 168 ALA A N 1
ATOM 1349 C CA . ALA A 1 168 ? 13.273 -16.223 -8.506 1.00 82.06 168 ALA A CA 1
ATOM 1350 C C . ALA A 1 168 ? 13.318 -15.635 -7.082 1.00 82.06 168 ALA A C 1
ATOM 1352 O O . ALA A 1 168 ? 12.301 -15.625 -6.384 1.00 82.06 168 ALA A O 1
ATOM 1353 N N . SER A 1 169 ? 14.459 -15.060 -6.677 1.00 85.88 169 SER A N 1
ATOM 1354 C CA . SER A 1 169 ? 14.589 -14.397 -5.372 1.00 85.88 169 SER A CA 1
ATOM 1355 C C . SER A 1 169 ? 13.682 -13.163 -5.237 1.00 85.88 169 SER A C 1
ATOM 1357 O O . SER A 1 169 ? 13.027 -12.988 -4.209 1.00 85.88 169 SER A O 1
ATOM 1359 N N . ILE A 1 170 ? 13.558 -12.353 -6.293 1.00 83.12 170 ILE A N 1
ATOM 1360 C CA . ILE A 1 170 ? 12.676 -11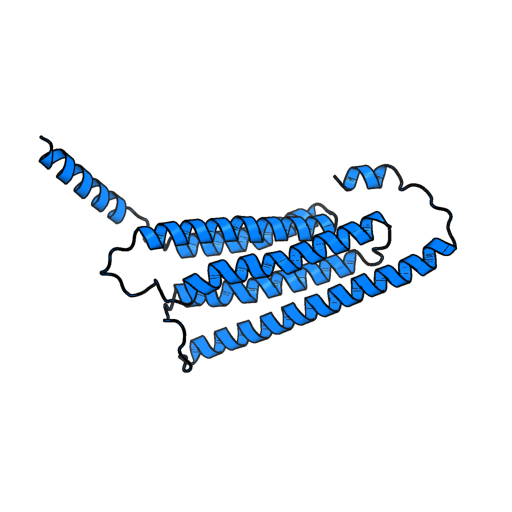.175 -6.314 1.00 83.12 170 ILE A CA 1
ATOM 1361 C C . ILE A 1 170 ? 11.210 -11.602 -6.237 1.00 83.12 170 ILE A C 1
ATOM 1363 O O . ILE A 1 170 ? 10.454 -11.053 -5.437 1.00 83.12 170 ILE A O 1
ATOM 1367 N N . ASN A 1 171 ? 10.822 -12.633 -6.990 1.00 83.38 171 ASN A N 1
ATOM 1368 C CA . ASN A 1 171 ? 9.471 -13.189 -6.936 1.00 83.38 171 ASN A CA 1
ATOM 1369 C C . ASN A 1 171 ? 9.121 -13.715 -5.536 1.00 83.38 171 ASN A C 1
ATOM 1371 O O . ASN A 1 171 ? 8.001 -13.507 -5.066 1.00 83.38 171 ASN A O 1
ATOM 1375 N N . LEU A 1 172 ? 10.075 -14.340 -4.839 1.00 87.69 172 LEU A N 1
ATOM 1376 C CA . LEU A 1 172 ? 9.891 -14.784 -3.456 1.00 87.69 172 LEU A CA 1
ATOM 1377 C C . LEU A 1 172 ? 9.652 -13.597 -2.510 1.00 87.69 172 LEU A C 1
ATOM 1379 O O . LEU A 1 172 ? 8.728 -13.639 -1.693 1.00 87.69 172 LEU A O 1
ATOM 1383 N N . VAL A 1 173 ? 10.425 -12.514 -2.642 1.00 89.06 173 VAL A N 1
ATOM 1384 C CA . VAL A 1 173 ? 10.221 -11.284 -1.852 1.00 89.06 173 VAL A CA 1
ATOM 1385 C C . VAL A 1 173 ? 8.846 -10.666 -2.137 1.00 89.06 173 VAL A C 1
ATOM 1387 O O . VAL A 1 173 ? 8.135 -10.256 -1.213 1.00 89.06 173 VAL A O 1
ATOM 1390 N N . THR A 1 174 ? 8.419 -10.641 -3.397 1.00 85.56 174 THR A N 1
ATOM 1391 C CA . THR A 1 174 ? 7.090 -10.152 -3.788 1.00 85.56 174 THR A CA 1
ATOM 1392 C C . THR A 1 174 ? 5.966 -11.031 -3.240 1.00 85.56 174 THR A C 1
ATOM 1394 O O . THR A 1 174 ? 4.962 -10.511 -2.755 1.00 85.56 174 THR A O 1
ATOM 1397 N N . ALA A 1 175 ? 6.139 -12.353 -3.221 1.00 88.62 175 ALA A N 1
ATOM 1398 C CA . ALA A 1 175 ? 5.178 -13.264 -2.604 1.00 88.62 175 ALA A CA 1
ATOM 1399 C C . ALA A 1 175 ? 5.062 -13.027 -1.088 1.00 88.62 175 ALA A C 1
ATOM 1401 O O . ALA A 1 175 ? 3.955 -12.961 -0.548 1.00 88.62 175 ALA A O 1
ATOM 1402 N N . PHE A 1 176 ? 6.190 -12.825 -0.400 1.00 93.25 176 PHE A N 1
ATOM 1403 C CA . PHE A 1 176 ? 6.200 -12.530 1.035 1.00 93.25 176 PHE A CA 1
ATOM 1404 C C . PHE A 1 176 ? 5.517 -11.194 1.357 1.00 93.25 176 PHE A C 1
ATOM 1406 O O . PHE A 1 176 ? 4.718 -11.100 2.288 1.00 93.25 176 PHE A O 1
ATOM 1413 N N . THR A 1 177 ? 5.775 -10.155 0.565 1.00 91.69 177 THR A N 1
ATOM 1414 C CA . THR A 1 177 ? 5.147 -8.836 0.761 1.00 91.69 177 THR A CA 1
ATOM 1415 C C . THR A 1 177 ? 3.659 -8.840 0.404 1.00 91.69 177 THR A C 1
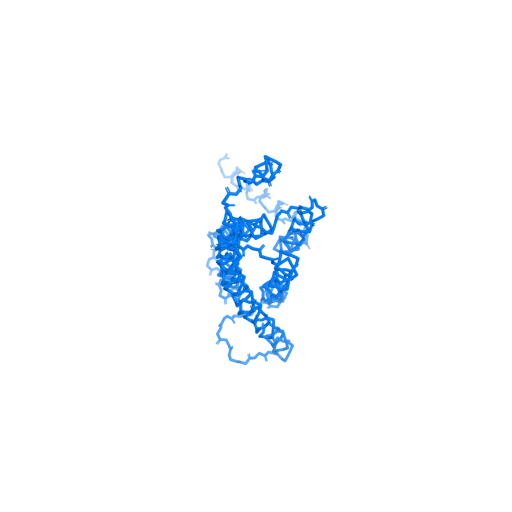ATOM 1417 O O . THR A 1 177 ? 2.867 -8.190 1.092 1.00 91.69 177 THR A O 1
ATOM 1420 N N . SER A 1 178 ? 3.244 -9.659 -0.565 1.00 89.81 178 SER A N 1
ATOM 1421 C CA . SER A 1 178 ? 1.830 -9.921 -0.838 1.00 89.81 178 SER A CA 1
ATOM 1422 C C . SER A 1 178 ? 1.136 -10.584 0.360 1.00 89.81 178 SER A C 1
ATOM 1424 O O . SER A 1 178 ? 0.087 -10.102 0.797 1.00 89.81 178 SER A O 1
ATOM 1426 N N . LEU A 1 179 ? 1.755 -11.597 0.981 1.00 94.25 179 LEU A N 1
ATOM 1427 C CA . LEU A 1 179 ? 1.245 -12.218 2.213 1.00 94.25 179 LEU A CA 1
ATOM 1428 C C . LEU A 1 179 ? 1.094 -11.188 3.347 1.00 94.25 179 LEU A C 1
ATOM 1430 O O . LEU A 1 179 ? 0.065 -11.159 4.026 1.00 94.25 179 LEU A O 1
ATOM 1434 N N . LEU A 1 180 ? 2.090 -10.313 3.531 1.00 94.25 180 LEU A N 1
ATOM 1435 C CA . LEU A 1 180 ? 2.030 -9.233 4.522 1.00 94.25 180 LEU A CA 1
ATOM 1436 C C . LEU A 1 180 ? 0.875 -8.266 4.249 1.00 94.25 180 LEU A C 1
ATOM 1438 O O . LEU A 1 180 ? 0.161 -7.892 5.181 1.00 94.25 180 LEU A O 1
ATOM 1442 N N . SER A 1 181 ? 0.652 -7.899 2.984 1.00 93.44 181 SER A N 1
ATOM 1443 C CA . SER A 1 181 ? -0.464 -7.031 2.601 1.00 93.44 181 SER A CA 1
ATOM 1444 C C . SER A 1 181 ? -1.817 -7.680 2.910 1.00 93.44 181 SER A C 1
ATOM 1446 O O . SER A 1 181 ? -2.691 -7.034 3.489 1.00 93.44 181 SER A O 1
ATOM 1448 N N . PHE A 1 182 ? -1.967 -8.979 2.635 1.00 93.94 182 PHE A N 1
ATOM 1449 C CA . PHE A 1 182 ? -3.176 -9.733 2.956 1.00 93.94 182 PHE A CA 1
ATOM 1450 C C . PHE A 1 182 ? -3.421 -9.788 4.469 1.00 93.94 182 PHE A C 1
ATOM 1452 O O . PHE A 1 182 ? -4.524 -9.491 4.934 1.00 93.94 182 PHE A O 1
ATOM 1459 N N . LEU A 1 183 ? -2.383 -10.085 5.256 1.00 96.19 183 LEU A N 1
ATOM 1460 C CA . LEU A 1 183 ? -2.481 -10.094 6.715 1.00 96.19 183 LEU A CA 1
ATOM 1461 C C . LEU A 1 183 ? -2.869 -8.711 7.259 1.00 96.19 183 LEU A C 1
ATOM 1463 O O . LEU A 1 183 ? -3.724 -8.613 8.141 1.00 96.19 183 LEU A O 1
ATOM 1467 N N . ALA A 1 184 ? -2.299 -7.641 6.701 1.00 95.88 184 ALA A N 1
ATOM 1468 C CA . ALA A 1 184 ? -2.636 -6.269 7.066 1.00 95.88 184 ALA A CA 1
ATOM 1469 C C . ALA A 1 184 ? -4.123 -5.965 6.824 1.00 95.88 184 ALA A C 1
ATOM 1471 O O . ALA A 1 184 ? -4.777 -5.398 7.700 1.00 95.88 184 ALA A O 1
ATOM 1472 N N . VAL A 1 185 ? -4.674 -6.389 5.679 1.00 95.75 185 VAL A N 1
ATOM 1473 C CA . VAL A 1 185 ? -6.105 -6.252 5.357 1.00 95.75 185 VAL A CA 1
ATOM 1474 C C . VAL A 1 185 ? -6.968 -6.997 6.376 1.00 95.75 185 VAL A C 1
ATOM 1476 O O . VAL A 1 185 ? -7.918 -6.415 6.904 1.00 95.75 185 VAL A O 1
ATOM 1479 N N . VAL A 1 186 ? -6.638 -8.254 6.689 1.00 96.88 186 VAL A N 1
ATOM 1480 C CA . VAL A 1 186 ? -7.401 -9.076 7.646 1.00 96.88 186 VAL A CA 1
ATOM 1481 C C . VAL A 1 186 ? -7.391 -8.448 9.039 1.00 96.88 186 VAL A C 1
ATOM 1483 O O . VAL A 1 186 ? -8.451 -8.274 9.645 1.00 96.88 186 VAL A O 1
ATOM 1486 N N . VAL A 1 187 ? -6.216 -8.049 9.533 1.00 97.12 187 VAL A N 1
ATOM 1487 C CA . VAL A 1 187 ? -6.070 -7.424 10.856 1.00 97.12 187 VAL A CA 1
ATOM 1488 C C . VAL A 1 187 ? -6.798 -6.081 10.910 1.00 97.12 187 VAL A C 1
ATOM 1490 O O . VAL A 1 187 ? -7.491 -5.798 11.888 1.00 97.12 187 VAL A O 1
ATOM 1493 N N . LEU A 1 188 ? -6.694 -5.261 9.862 1.00 96.44 188 LEU A N 1
ATOM 1494 C CA . LEU A 1 188 ? -7.369 -3.967 9.792 1.00 96.44 188 LEU A CA 1
ATOM 1495 C C . LEU A 1 188 ? -8.894 -4.127 9.738 1.00 96.44 188 LEU A C 1
ATOM 1497 O O . LEU A 1 188 ? -9.605 -3.441 10.471 1.00 96.44 188 LEU A O 1
ATOM 1501 N N . CYS A 1 189 ? -9.399 -5.068 8.938 1.00 96.00 189 CYS A N 1
ATOM 1502 C CA . CYS A 1 189 ? -10.822 -5.393 8.879 1.00 96.00 189 CYS A CA 1
ATOM 1503 C C . CYS A 1 189 ? -11.336 -5.876 10.244 1.00 96.00 189 CYS A C 1
ATOM 1505 O O . CYS A 1 189 ? -12.301 -5.319 10.774 1.00 96.00 189 CYS A O 1
ATOM 1507 N N . GLY A 1 190 ? -10.634 -6.828 10.867 1.00 95.81 190 GLY A N 1
ATOM 1508 C CA . GLY A 1 190 ? -10.956 -7.321 12.206 1.00 95.81 190 GLY A CA 1
ATOM 1509 C C . GLY A 1 190 ? -10.966 -6.207 13.255 1.00 95.81 190 GLY A C 1
ATOM 1510 O O . GLY A 1 190 ? -11.899 -6.121 14.054 1.00 95.81 190 GLY A O 1
ATOM 1511 N N . LEU A 1 191 ? -9.991 -5.294 13.212 1.00 95.62 191 LEU A N 1
ATOM 1512 C CA . LEU A 1 191 ? -9.910 -4.148 14.120 1.00 95.62 191 LEU A CA 1
ATOM 1513 C C . LEU A 1 191 ? -11.079 -3.170 13.932 1.00 95.62 191 LEU A C 1
ATOM 1515 O O . LEU A 1 191 ? -11.640 -2.699 14.924 1.00 95.62 191 LEU A O 1
ATOM 1519 N N . LEU A 1 192 ? -11.476 -2.869 12.693 1.00 94.38 192 LEU A N 1
ATOM 1520 C CA . LEU A 1 192 ? -12.609 -1.976 12.419 1.00 94.38 192 LEU A CA 1
ATOM 1521 C C . LEU A 1 192 ? -13.940 -2.607 12.844 1.00 94.38 192 LEU A C 1
ATOM 1523 O O . LEU A 1 192 ? -14.743 -1.954 13.514 1.00 94.38 192 LEU A O 1
ATOM 1527 N N . VAL A 1 193 ? -14.147 -3.889 12.541 1.00 94.31 193 VAL A N 1
ATOM 1528 C CA . VAL A 1 193 ? -15.331 -4.638 12.982 1.00 94.31 193 VAL A CA 1
ATOM 1529 C C . VAL A 1 193 ? -15.393 -4.682 14.511 1.00 94.31 193 VAL A C 1
ATOM 1531 O O . VAL A 1 193 ? -16.413 -4.313 15.101 1.00 94.31 193 VAL A O 1
ATOM 1534 N N . TRP A 1 194 ? -14.287 -5.021 15.175 1.00 93.94 194 TRP A N 1
ATOM 1535 C CA . TRP A 1 194 ? -14.188 -5.018 16.636 1.00 93.94 194 TRP A CA 1
ATOM 1536 C C . TRP A 1 194 ? -14.484 -3.639 17.239 1.00 93.94 194 TRP A C 1
ATOM 1538 O O . TRP A 1 194 ? -15.234 -3.516 18.213 1.00 93.94 194 TRP A O 1
ATOM 1548 N N . SER A 1 195 ? -13.943 -2.583 16.627 1.00 91.06 195 SER A N 1
ATOM 1549 C CA . SER A 1 195 ? -14.203 -1.200 17.025 1.00 91.06 195 SER A CA 1
ATOM 1550 C C . SER A 1 195 ? -15.696 -0.864 16.940 1.00 91.06 195 SER A C 1
ATOM 1552 O O . SER A 1 195 ? -16.246 -0.287 17.881 1.00 91.06 195 SER A O 1
ATOM 1554 N N . SER A 1 196 ? -16.378 -1.291 15.873 1.00 89.12 196 SER A N 1
ATOM 1555 C CA . SER A 1 196 ? -17.814 -1.047 15.686 1.00 89.12 196 SER A CA 1
ATOM 1556 C C . SER A 1 196 ? -18.686 -1.732 16.754 1.00 89.12 196 SER A C 1
ATOM 1558 O O . SER A 1 196 ? -19.588 -1.100 17.316 1.00 89.12 196 SER A O 1
ATOM 1560 N N . PHE A 1 197 ? -18.373 -2.980 17.125 1.00 89.12 197 PHE A N 1
ATOM 1561 C CA . PHE A 1 197 ? -19.098 -3.704 18.175 1.00 89.12 197 PHE A CA 1
ATOM 1562 C C . PHE A 1 197 ? -18.882 -3.088 19.562 1.00 89.12 197 PHE A C 1
ATOM 1564 O O . PHE A 1 197 ? -19.821 -2.969 20.354 1.00 89.12 197 PHE A O 1
ATOM 1571 N N . ASN A 1 198 ? -17.661 -2.641 19.857 1.00 87.06 198 ASN A N 1
ATOM 1572 C CA . ASN A 1 198 ? -17.347 -1.992 21.131 1.00 87.06 198 ASN A CA 1
ATOM 1573 C C . ASN A 1 198 ? -17.956 -0.596 21.258 1.00 87.06 198 ASN A C 1
ATOM 1575 O O . ASN A 1 198 ? -18.321 -0.190 22.363 1.00 87.06 198 ASN A O 1
ATOM 1579 N N . ALA A 1 199 ? -18.102 0.124 20.147 1.00 80.75 199 ALA A N 1
ATOM 1580 C CA . ALA A 1 199 ? -18.741 1.431 20.136 1.00 80.75 199 ALA A CA 1
ATOM 1581 C C . ALA A 1 199 ? -20.226 1.331 20.491 1.00 80.75 199 ALA A C 1
ATOM 1583 O O . ALA A 1 199 ? -20.690 2.068 21.363 1.00 80.75 199 ALA A O 1
ATOM 1584 N N . ARG A 1 200 ? -20.936 0.348 19.912 1.00 67.88 200 ARG A N 1
ATOM 1585 C CA . ARG A 1 200 ? -22.339 0.059 20.249 1.00 67.88 200 ARG A CA 1
ATOM 1586 C C . ARG A 1 200 ? -22.536 -0.119 21.751 1.00 67.88 200 ARG A C 1
ATOM 1588 O O . ARG A 1 200 ? -23.462 0.459 22.298 1.00 67.88 200 ARG A O 1
ATOM 1595 N N . ARG A 1 201 ? -21.645 -0.844 22.440 1.00 61.97 201 ARG A N 1
ATOM 1596 C CA . ARG A 1 201 ? -21.735 -1.054 23.900 1.00 61.97 201 ARG A CA 1
ATOM 1597 C C . ARG A 1 201 ? -21.659 0.245 24.714 1.00 61.97 201 ARG A C 1
ATOM 1599 O O . ARG A 1 201 ? -22.243 0.316 25.789 1.00 61.97 201 ARG A O 1
ATOM 1606 N N . ARG A 1 202 ? -20.965 1.275 24.216 1.00 58.31 202 ARG A N 1
ATOM 1607 C CA . ARG A 1 202 ? -20.780 2.558 24.920 1.00 58.31 202 ARG A CA 1
ATOM 1608 C C . ARG A 1 202 ? -21.923 3.548 24.687 1.00 58.31 202 ARG A C 1
ATOM 1610 O O . ARG A 1 202 ? -22.207 4.347 25.576 1.00 58.31 202 ARG A O 1
ATOM 1617 N N . THR A 1 203 ? -22.585 3.502 23.531 1.00 57.31 203 THR A N 1
ATOM 1618 C CA . THR A 1 203 ? -23.653 4.455 23.178 1.00 57.31 203 THR A CA 1
ATOM 1619 C C . THR A 1 203 ? -24.982 4.188 23.884 1.00 57.31 203 THR A C 1
ATOM 1621 O O . THR A 1 203 ? -25.752 5.123 24.059 1.00 57.31 203 THR A O 1
ATOM 1624 N N . TRP A 1 204 ? -25.242 2.967 24.370 1.00 51.16 204 TRP A N 1
ATOM 1625 C CA . TRP A 1 204 ? -26.438 2.686 25.187 1.00 51.16 204 TRP A CA 1
ATOM 1626 C C . TRP A 1 204 ? -26.448 3.435 26.531 1.00 51.16 204 TRP A C 1
ATOM 1628 O O . TRP A 1 204 ? -27.513 3.635 27.103 1.00 51.16 204 TRP A O 1
ATOM 1638 N N . PHE A 1 205 ? -25.286 3.895 27.017 1.00 54.97 205 PHE A N 1
ATOM 1639 C CA . PHE A 1 205 ? -25.153 4.552 28.324 1.00 54.97 205 PHE A CA 1
ATOM 1640 C C . PHE A 1 205 ? -24.923 6.070 28.272 1.00 54.97 205 PHE A C 1
ATOM 1642 O O . PHE A 1 205 ? -24.891 6.713 29.320 1.00 54.97 205 PHE A O 1
ATOM 1649 N N . LYS A 1 206 ? -24.787 6.684 27.089 1.00 51.28 206 LYS A N 1
ATOM 1650 C CA . LYS A 1 206 ? -24.653 8.145 26.962 1.00 51.28 206 LYS A CA 1
ATOM 1651 C C . LYS A 1 206 ? -25.631 8.683 25.926 1.00 51.28 206 LYS A C 1
ATOM 1653 O O . LYS A 1 206 ? -25.580 8.290 24.765 1.00 51.28 206 LYS A O 1
ATOM 1658 N N . ARG A 1 207 ? -26.491 9.621 26.352 1.00 45.53 207 ARG A N 1
ATOM 1659 C CA . ARG A 1 207 ? -27.309 10.443 25.445 1.00 45.53 207 ARG A CA 1
ATOM 1660 C C . ARG A 1 207 ? -26.402 11.052 24.365 1.00 45.53 207 ARG A C 1
ATOM 1662 O O . ARG A 1 207 ? -25.270 11.417 24.692 1.00 45.53 207 ARG A O 1
ATOM 1669 N N . PRO A 1 208 ? -26.872 11.179 23.114 1.00 49.34 208 PRO A N 1
ATOM 1670 C CA . PRO A 1 208 ? -26.079 11.753 22.037 1.00 49.34 208 PRO A CA 1
ATOM 1671 C C . PRO A 1 208 ? -25.763 13.212 22.372 1.00 49.34 208 PRO A C 1
ATOM 1673 O O . PRO A 1 208 ? -26.599 14.097 22.213 1.00 49.34 208 PRO A O 1
ATOM 1676 N N . THR A 1 209 ? -24.559 13.475 22.874 1.00 56.72 209 THR A N 1
ATOM 1677 C CA . THR A 1 209 ? -24.023 14.832 22.899 1.00 56.72 209 THR A CA 1
ATOM 1678 C C . THR A 1 209 ? -23.542 15.151 21.488 1.00 56.72 209 THR A C 1
ATOM 1680 O O . THR A 1 209 ? -22.769 14.355 20.940 1.00 56.72 209 THR A O 1
ATOM 1683 N N . PRO A 1 210 ? -23.979 16.268 20.883 1.00 53.97 210 PRO A N 1
ATOM 1684 C CA . PRO A 1 210 ? -23.490 16.672 19.574 1.00 53.97 210 PRO A CA 1
ATOM 1685 C C . PRO A 1 210 ? -21.958 16.776 19.605 1.00 53.97 210 PRO A C 1
ATOM 1687 O O . PRO A 1 210 ? -21.391 17.134 20.645 1.00 53.97 210 PRO A O 1
ATOM 1690 N N . PRO A 1 211 ? -21.266 16.436 18.504 1.00 55.72 211 PRO A N 1
ATOM 1691 C CA . PRO A 1 211 ? -19.819 16.559 18.461 1.00 55.72 211 PRO A CA 1
ATOM 1692 C C . PRO A 1 211 ? -19.437 18.020 18.746 1.00 55.72 211 PRO A C 1
ATOM 1694 O O . PRO A 1 211 ? -20.065 18.927 18.193 1.00 55.72 211 PRO A O 1
ATOM 1697 N N . PRO A 1 212 ? -18.429 18.279 19.598 1.00 54.94 212 PRO A N 1
ATOM 1698 C CA . PRO A 1 212 ? -17.950 19.637 19.817 1.00 54.94 212 PRO A CA 1
ATOM 1699 C C . PRO A 1 212 ? -17.531 20.239 18.470 1.00 54.94 212 PRO A C 1
ATOM 1701 O O . PRO A 1 212 ? -16.877 19.566 17.672 1.00 54.94 212 PRO A O 1
ATOM 1704 N N . LEU A 1 213 ? -17.899 21.500 18.218 1.00 53.06 213 LEU A N 1
ATOM 1705 C CA . LEU A 1 213 ? -17.687 22.215 16.944 1.00 53.06 213 LEU A CA 1
ATOM 1706 C C . LEU A 1 213 ? -16.241 22.110 16.410 1.00 53.06 213 LEU A C 1
ATOM 1708 O O . LEU A 1 213 ? -16.014 22.102 15.203 1.00 53.06 213 LEU A O 1
ATOM 1712 N N . ALA A 1 214 ? -15.264 21.919 17.300 1.00 49.25 214 ALA A N 1
ATOM 1713 C CA . ALA A 1 214 ? -13.862 21.678 16.966 1.00 49.25 214 ALA A CA 1
ATOM 1714 C C . ALA A 1 214 ? -13.600 20.394 16.141 1.00 49.25 214 ALA A C 1
ATOM 1716 O O . ALA A 1 214 ? -12.611 20.334 15.410 1.00 49.25 214 ALA A O 1
ATOM 1717 N N . TYR A 1 215 ? -14.461 19.372 16.230 1.00 47.25 215 TYR A N 1
ATOM 1718 C CA . TYR A 1 215 ? -14.338 18.128 15.455 1.00 47.25 215 TYR A CA 1
ATOM 1719 C C . TYR A 1 215 ? -14.947 18.257 14.046 1.00 47.25 215 TYR A C 1
ATOM 1721 O O . TYR A 1 215 ? -14.453 17.650 13.095 1.00 47.25 215 TYR A O 1
ATOM 1729 N N . ALA A 1 216 ? -15.973 19.101 13.890 1.00 45.31 216 ALA A N 1
ATOM 1730 C CA . ALA A 1 216 ? -16.571 19.416 12.592 1.00 45.31 216 ALA A CA 1
ATOM 1731 C C . ALA A 1 216 ? -15.625 20.251 11.709 1.00 45.31 216 ALA A C 1
ATOM 1733 O O . ALA A 1 216 ? -15.567 20.043 10.505 1.00 45.31 216 ALA A O 1
ATOM 1734 N N . ALA A 1 217 ? -14.814 21.129 12.306 1.00 44.41 217 ALA A N 1
ATOM 1735 C CA . ALA A 1 217 ? -13.863 21.961 11.563 1.00 44.41 217 ALA A CA 1
ATOM 1736 C C . ALA A 1 217 ? -12.589 21.221 11.096 1.00 44.41 217 ALA A C 1
ATOM 1738 O O . ALA A 1 217 ? -11.876 21.727 10.240 1.00 44.41 217 ALA A O 1
ATOM 1739 N N . ARG A 1 218 ? -12.276 20.037 11.649 1.00 46.69 218 ARG A N 1
ATOM 1740 C CA . ARG A 1 218 ? -11.105 19.218 11.247 1.00 46.69 218 ARG A CA 1
ATOM 1741 C C . ARG A 1 218 ? -11.428 18.096 10.259 1.00 46.69 218 ARG A C 1
ATOM 1743 O O . ARG A 1 218 ? -10.519 17.377 9.847 1.00 46.69 218 ARG A O 1
ATOM 1750 N N . THR A 1 219 ? -12.707 17.898 9.949 1.00 45.06 219 THR A N 1
ATOM 1751 C CA . THR A 1 219 ? -13.191 16.839 9.050 1.00 45.06 219 THR A CA 1
ATOM 1752 C C . THR A 1 219 ? -13.421 17.319 7.614 1.00 45.06 219 THR A C 1
ATOM 1754 O O . THR A 1 219 ? -13.769 16.495 6.771 1.00 45.06 219 THR A O 1
ATOM 1757 N N . PHE A 1 220 ? -13.144 18.597 7.337 1.00 41.56 220 PHE A N 1
ATOM 1758 C CA . PHE A 1 220 ? -13.054 19.187 6.003 1.00 41.56 220 PHE A CA 1
ATOM 1759 C C . PHE A 1 220 ? -11.621 19.662 5.725 1.00 41.56 220 PHE A C 1
ATOM 1761 O O . PHE A 1 220 ? -10.936 20.105 6.680 1.00 41.56 220 PHE A O 1
#

Sequence (220 aa):
MLEELGLLAHQRRMVLFALQPKVDPQLTYAVVFLICQICLPLWAQIRNRSVVALFTIAMMLYIALSCADFVVLSLTRNAMTSDQPANVDTYYIVGLSNAALGNAFPMAFFATATWMLSRYGALIYPRTTVLLFWFLHISLLCTNFLPSFMFNIFPHPRHYIDYPDFLASINLVTAFTSLLSFLAVVVLCGLLVWSSFNARRRTWFKRPTPPPLAYAARTF

Radius of gyration: 23.36 Å; chains: 1; bounding box: 48×44×80 Å

pLDDT: mean 76.09, std 16.56, range [41.56, 97.12]

Secondary structure (DSSP, 8-state):
-HHHHHHHHHHHHHHHHHTS-SS-HHHHHHHHHHHHHHHHHHHHHHTT--HHHHHHHHHHHHHHHHHHHHHHHHHHHHH--TT--SSTTBHHHHHHHHHHHHHHHHHHHHHHHHHHHHHTT----HHHHHHHHHHHHHHHHHHHHHHHHHHHHS--BTT-S---HHHHHHHHHHHHHHHHHHHHHHHHHHHHHHHHHHHHHHHTTS--PPPPHHHHTT--